Protein AF-A0A0S8JPY3-F1 (afdb_monomer)

Mean predicted aligned error: 6.44 Å

Structure (mmCIF, N/CA/C/O backbone):
data_AF-A0A0S8JPY3-F1
#
_entry.id   AF-A0A0S8JPY3-F1
#
loop_
_atom_site.group_PDB
_atom_site.id
_atom_site.type_symbol
_atom_site.label_atom_id
_atom_site.label_alt_id
_atom_site.label_comp_id
_atom_site.label_asym_id
_atom_site.label_entity_id
_atom_site.label_seq_id
_atom_site.pdbx_PDB_ins_code
_atom_site.Cartn_x
_atom_site.Cartn_y
_atom_site.Cartn_z
_atom_site.occupancy
_atom_site.B_iso_or_equiv
_atom_site.auth_seq_id
_atom_site.auth_comp_id
_atom_site.auth_asym_id
_atom_site.auth_atom_id
_atom_site.pdbx_PDB_model_num
ATOM 1 N N . MET A 1 1 ? 1.974 -5.629 -35.126 1.00 44.19 1 MET A N 1
ATOM 2 C CA . MET A 1 1 ? 1.677 -6.921 -34.466 1.00 44.19 1 MET A CA 1
ATOM 3 C C . MET A 1 1 ? 1.720 -6.855 -32.928 1.00 44.19 1 MET A C 1
ATOM 5 O O . MET A 1 1 ? 1.162 -7.737 -32.303 1.00 44.19 1 MET A O 1
ATOM 9 N N . PHE A 1 2 ? 2.270 -5.795 -32.309 1.00 49.44 2 PHE A N 1
ATOM 10 C CA . PHE A 1 2 ? 2.408 -5.645 -30.844 1.00 49.44 2 PHE A CA 1
ATOM 11 C C . PHE A 1 2 ? 1.096 -5.336 -30.079 1.00 49.44 2 PHE A C 1
ATOM 13 O O . PHE A 1 2 ? 0.920 -5.753 -28.942 1.00 49.44 2 PHE A O 1
ATOM 20 N N . PHE A 1 3 ? 0.126 -4.658 -30.711 1.00 43.66 3 PHE A N 1
ATOM 21 C CA . PHE A 1 3 ? -1.158 -4.304 -30.074 1.00 43.66 3 PHE A CA 1
ATOM 22 C C . PHE A 1 3 ? -2.083 -5.503 -29.785 1.00 43.66 3 PHE A C 1
ATOM 24 O O . PHE A 1 3 ? -2.992 -5.384 -28.968 1.00 43.66 3 PHE A O 1
ATOM 31 N N . MET A 1 4 ? -1.867 -6.658 -30.428 1.00 45.19 4 MET A N 1
ATOM 32 C CA . MET A 1 4 ? -2.721 -7.844 -30.258 1.00 45.19 4 MET A CA 1
ATOM 33 C C . MET A 1 4 ? -2.394 -8.676 -29.005 1.00 45.19 4 MET A C 1
ATOM 35 O O . MET A 1 4 ? -3.168 -9.569 -28.673 1.00 45.19 4 MET A O 1
ATOM 39 N N . ASP A 1 5 ? -1.301 -8.381 -28.291 1.00 56.06 5 ASP A N 1
ATOM 40 C CA . ASP A 1 5 ? -0.962 -9.044 -27.020 1.00 56.06 5 ASP A CA 1
ATOM 41 C C . ASP A 1 5 ? -1.535 -8.326 -25.786 1.00 56.06 5 ASP A C 1
ATOM 43 O O . ASP A 1 5 ? -1.650 -8.941 -24.730 1.00 56.06 5 ASP A O 1
ATOM 47 N N . LEU A 1 6 ? -1.971 -7.064 -25.909 1.00 52.41 6 LEU A N 1
ATOM 48 C CA . LEU A 1 6 ? -2.534 -6.294 -24.786 1.00 52.41 6 LEU A CA 1
ATOM 49 C C . LEU A 1 6 ? -3.854 -6.891 -24.260 1.00 52.41 6 LEU A C 1
ATOM 51 O O . LEU A 1 6 ? -4.194 -6.728 -23.095 1.00 52.41 6 LEU A O 1
ATOM 55 N N . PHE A 1 7 ? -4.588 -7.599 -25.124 1.00 63.22 7 PHE A N 1
ATOM 56 C CA . PHE A 1 7 ? -5.858 -8.257 -24.798 1.00 63.22 7 PHE A CA 1
ATOM 57 C C . PHE A 1 7 ? -5.708 -9.754 -24.488 1.00 63.22 7 PHE A C 1
ATOM 59 O O . PHE A 1 7 ? -6.714 -10.447 -24.349 1.00 63.22 7 PHE A O 1
ATOM 66 N N . LYS A 1 8 ? -4.476 -10.274 -24.382 1.00 72.12 8 LYS A N 1
ATOM 67 C CA . LYS A 1 8 ? -4.228 -11.673 -23.993 1.00 72.12 8 LYS A CA 1
ATOM 68 C C . LYS A 1 8 ? -4.134 -11.882 -22.483 1.00 72.12 8 LYS A C 1
ATOM 70 O O . LYS A 1 8 ? -3.935 -13.016 -22.053 1.00 72.12 8 LYS A O 1
ATOM 75 N N . THR A 1 9 ? -4.274 -10.823 -21.686 1.00 75.88 9 THR A N 1
ATOM 76 C CA . THR A 1 9 ? -4.268 -10.922 -20.226 1.00 75.88 9 THR A CA 1
ATOM 77 C C . THR A 1 9 ? -5.331 -11.926 -19.763 1.00 75.88 9 THR A C 1
ATOM 79 O O . THR A 1 9 ? -6.499 -11.789 -20.146 1.00 75.88 9 THR A O 1
ATOM 82 N N . PRO A 1 10 ? -4.967 -12.933 -18.948 1.00 84.88 10 PRO A N 1
ATOM 83 C CA . PRO A 1 10 ? -5.919 -13.904 -18.430 1.00 84.88 10 PRO A CA 1
ATOM 84 C C . PRO A 1 10 ? -7.084 -13.213 -17.716 1.00 84.88 10 PRO A C 1
ATOM 86 O O . PRO A 1 10 ? -6.880 -12.306 -16.909 1.00 84.88 10 PRO A O 1
ATOM 89 N N . VAL A 1 11 ? -8.315 -13.682 -17.951 1.00 84.94 11 VAL A N 1
ATOM 90 C CA . VAL A 1 11 ? -9.528 -13.139 -17.297 1.00 84.94 11 VAL A CA 1
ATOM 91 C C . VAL A 1 11 ? -9.377 -13.117 -15.773 1.00 84.94 11 VAL A C 1
ATOM 93 O O . VAL A 1 11 ? -9.831 -12.187 -15.112 1.00 84.94 11 VAL A O 1
ATOM 96 N N . GLN A 1 12 ? -8.686 -14.115 -15.222 1.00 82.44 12 GLN A N 1
ATOM 97 C CA . GLN A 1 12 ? -8.379 -14.212 -13.801 1.00 82.44 12 GLN A CA 1
ATOM 98 C C . GLN A 1 12 ? -7.624 -12.987 -13.267 1.00 82.44 12 GLN A C 1
ATOM 100 O O . GLN A 1 12 ? -7.977 -12.471 -12.212 1.00 82.44 12 GLN A O 1
ATOM 105 N N . GLU A 1 13 ? -6.624 -12.491 -13.996 1.00 84.12 13 GLU A N 1
ATOM 106 C CA . GLU A 1 13 ? -5.847 -11.322 -13.578 1.00 84.12 13 GLU A CA 1
ATOM 107 C C . GLU A 1 13 ? -6.696 -10.056 -13.611 1.00 84.12 13 GLU A C 1
ATOM 109 O O . GLU A 1 13 ? -6.665 -9.273 -12.665 1.00 84.12 13 GLU A O 1
ATOM 114 N N . ILE A 1 14 ? -7.517 -9.889 -14.653 1.00 86.69 14 ILE A N 1
ATOM 115 C CA . ILE A 1 14 ? -8.445 -8.756 -14.770 1.00 86.69 14 ILE A CA 1
ATOM 116 C C . ILE A 1 14 ? -9.389 -8.726 -13.562 1.00 86.69 14 ILE A C 1
ATOM 118 O O . ILE A 1 14 ? -9.582 -7.676 -12.945 1.00 86.69 14 ILE A O 1
ATOM 122 N N . VAL A 1 15 ? -9.942 -9.884 -13.193 1.00 87.69 15 VAL A N 1
ATOM 123 C CA . VAL A 1 15 ? -10.806 -10.021 -12.016 1.00 87.69 15 VAL A CA 1
ATOM 124 C C . VAL A 1 15 ? -10.033 -9.709 -10.73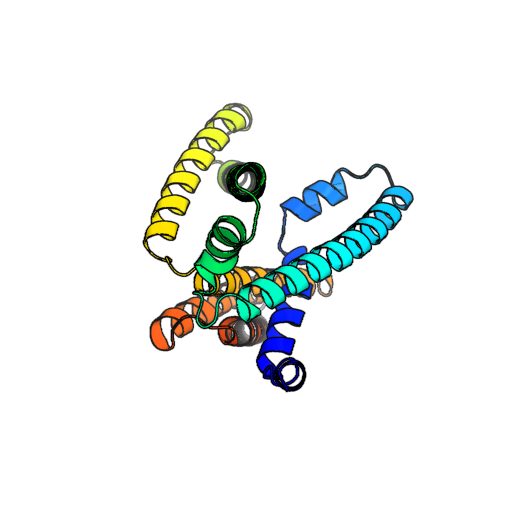3 1.00 87.69 15 VAL A C 1
ATOM 126 O O . VAL A 1 15 ? -10.522 -8.917 -9.929 1.00 87.69 15 VAL A O 1
ATOM 129 N N . SER A 1 16 ? -8.825 -10.251 -10.546 1.00 87.12 16 SER A N 1
ATOM 130 C CA . SER A 1 16 ? -7.982 -9.955 -9.379 1.00 87.12 16 SER A CA 1
ATOM 131 C C . SER A 1 16 ? -7.692 -8.458 -9.237 1.00 87.12 16 SER A C 1
ATOM 133 O O . SER A 1 16 ? -7.861 -7.906 -8.151 1.00 87.12 16 SER A O 1
ATOM 135 N N . PHE A 1 17 ? -7.312 -7.773 -10.318 1.00 87.06 17 PHE A N 1
ATOM 136 C CA . PHE A 1 17 ? -7.046 -6.332 -10.297 1.00 87.06 17 PHE A CA 1
ATOM 137 C C . PHE A 1 17 ? -8.301 -5.508 -10.006 1.00 87.06 17 PHE A C 1
ATOM 139 O O . PHE A 1 17 ? -8.238 -4.556 -9.227 1.00 87.06 17 PHE A O 1
ATOM 146 N N . PHE A 1 18 ? -9.445 -5.878 -10.586 1.00 89.25 18 PHE A N 1
ATOM 147 C CA . PHE A 1 18 ? -10.714 -5.208 -10.308 1.00 89.25 18 PHE A CA 1
ATOM 148 C C . PHE A 1 18 ? -11.109 -5.347 -8.834 1.00 89.25 18 PHE A C 1
ATOM 150 O O . PHE A 1 18 ? -11.433 -4.356 -8.180 1.00 89.25 18 PHE A O 1
ATOM 157 N N . LEU A 1 19 ? -11.037 -6.568 -8.296 1.00 89.69 19 LEU A N 1
ATOM 158 C CA . LEU A 1 19 ? -11.329 -6.855 -6.895 1.00 89.69 19 LEU A CA 1
ATOM 159 C C . LEU A 1 19 ? -10.382 -6.089 -5.963 1.00 89.69 19 LEU A C 1
ATOM 161 O O . LEU A 1 19 ? -10.841 -5.424 -5.035 1.00 89.69 19 LEU A O 1
ATOM 165 N N . ALA A 1 20 ? -9.078 -6.117 -6.237 1.00 87.81 20 ALA A N 1
ATOM 166 C CA . ALA A 1 20 ? -8.090 -5.338 -5.502 1.00 87.81 20 ALA A CA 1
ATOM 167 C C . ALA A 1 20 ? -8.446 -3.844 -5.488 1.00 87.81 20 ALA A C 1
ATOM 169 O O . ALA A 1 20 ? -8.627 -3.261 -4.419 1.00 87.81 20 ALA A O 1
ATOM 170 N N . GLY A 1 21 ? -8.624 -3.234 -6.662 1.00 88.62 21 GLY A N 1
ATOM 171 C CA . GLY A 1 21 ? -8.925 -1.807 -6.781 1.00 88.62 21 GLY A CA 1
ATOM 172 C C . GLY A 1 21 ? -10.240 -1.398 -6.112 1.00 88.62 21 GLY A C 1
ATOM 173 O O . GLY A 1 21 ? -10.316 -0.322 -5.523 1.00 88.62 21 GLY A O 1
ATOM 174 N N . PHE A 1 22 ? -11.264 -2.253 -6.159 1.00 90.81 22 PHE A N 1
ATOM 175 C CA . PHE A 1 22 ? -12.564 -1.966 -5.555 1.00 90.81 22 PHE A CA 1
ATOM 176 C C . PHE A 1 22 ? -12.531 -2.016 -4.021 1.00 90.81 22 PHE A C 1
ATOM 178 O O . PHE A 1 22 ? -13.128 -1.162 -3.364 1.00 90.81 22 PHE A O 1
ATOM 185 N N . PHE A 1 23 ? -11.841 -3.001 -3.438 1.00 92.44 23 PHE A N 1
ATOM 186 C CA . PHE A 1 23 ? -11.889 -3.241 -1.993 1.00 92.44 23 PHE A CA 1
ATOM 187 C C . PHE A 1 23 ? -10.784 -2.554 -1.195 1.00 92.44 23 PHE A C 1
ATOM 189 O O . PHE A 1 23 ? -11.037 -2.211 -0.041 1.00 92.44 23 PHE A O 1
ATOM 196 N N . ILE A 1 24 ? -9.601 -2.304 -1.770 1.00 90.38 24 ILE A N 1
ATOM 197 C CA . ILE A 1 24 ? -8.502 -1.619 -1.063 1.00 90.38 24 ILE A CA 1
ATOM 198 C C . ILE A 1 24 ? -8.973 -0.322 -0.385 1.00 90.38 24 ILE A C 1
ATOM 200 O O . ILE A 1 24 ? -8.726 -0.179 0.813 1.00 90.38 24 ILE A O 1
ATOM 204 N N . PRO A 1 25 ? -9.728 0.580 -1.053 1.00 91.38 25 PRO A N 1
ATOM 205 C CA . PRO A 1 25 ? -10.139 1.832 -0.426 1.00 91.38 25 PRO A CA 1
ATOM 206 C C . PRO A 1 25 ? -10.973 1.659 0.849 1.00 91.38 25 PRO A C 1
ATOM 208 O O . PRO A 1 25 ? -10.961 2.527 1.720 1.00 91.38 25 PRO A O 1
ATOM 211 N N . MET A 1 26 ? -11.683 0.535 0.984 1.00 91.50 26 MET A N 1
ATOM 212 C CA . MET A 1 26 ? -12.497 0.238 2.165 1.00 91.50 26 MET A CA 1
ATOM 213 C C . MET A 1 26 ? -11.631 -0.070 3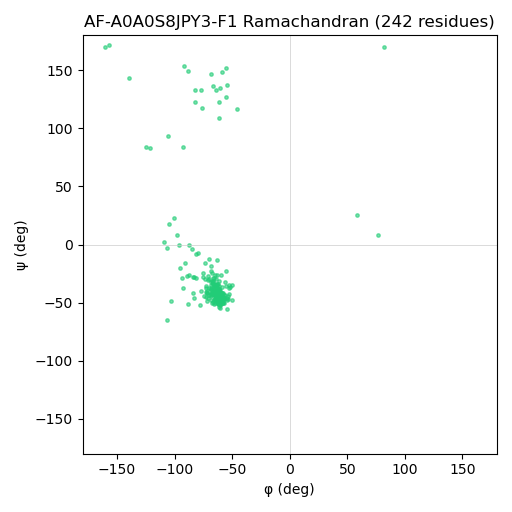.392 1.00 91.50 26 MET A C 1
ATOM 215 O O . MET A 1 26 ? -12.036 0.251 4.506 1.00 91.50 26 MET A O 1
ATOM 219 N N . ALA A 1 27 ? -10.436 -0.632 3.194 1.00 90.75 27 ALA A N 1
ATOM 220 C CA . ALA A 1 27 ? -9.482 -0.982 4.249 1.00 90.75 27 ALA A CA 1
ATOM 221 C C . ALA A 1 27 ? -8.286 -0.021 4.350 1.00 90.75 27 ALA A C 1
ATOM 223 O O . ALA A 1 27 ? -7.293 -0.367 4.982 1.00 90.75 27 ALA A O 1
ATOM 224 N N . SER A 1 28 ? -8.390 1.176 3.765 1.00 91.88 28 SER A N 1
ATOM 225 C CA . SER A 1 28 ? -7.333 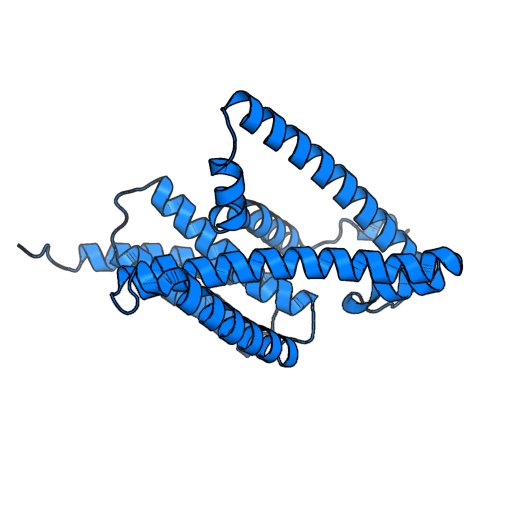2.196 3.707 1.00 91.88 28 SER A CA 1
ATOM 226 C C . SER A 1 28 ? -7.617 3.366 4.664 1.00 91.88 28 SER A C 1
ATOM 228 O O . SER A 1 28 ? -8.323 4.312 4.283 1.00 91.88 28 SER A O 1
ATOM 230 N N . PRO A 1 29 ? -7.111 3.360 5.916 1.00 90.94 29 PRO A N 1
ATOM 231 C CA . PRO A 1 29 ? -7.416 4.408 6.889 1.00 90.94 29 PRO A CA 1
ATOM 232 C C . PRO A 1 29 ? -6.945 5.798 6.440 1.00 90.94 29 PRO A C 1
ATOM 234 O O . PRO A 1 29 ? -7.597 6.795 6.740 1.00 90.94 29 PRO A O 1
ATOM 237 N N . GLU A 1 30 ? -5.857 5.882 5.677 1.00 92.06 30 GLU A N 1
ATOM 238 C CA . GLU A 1 30 ? -5.311 7.115 5.107 1.00 92.06 30 GLU A CA 1
ATOM 239 C C . GLU A 1 30 ? -6.277 7.799 4.129 1.00 92.06 30 GLU A C 1
ATOM 241 O O . GLU A 1 30 ? -6.346 9.030 4.076 1.00 92.06 30 GLU A O 1
ATOM 246 N N . LEU A 1 31 ? -7.072 7.025 3.381 1.00 92.06 31 LEU A N 1
ATOM 247 C CA . LEU A 1 31 ? -8.109 7.577 2.510 1.00 92.06 31 LEU A CA 1
ATOM 248 C C . LEU A 1 31 ? -9.277 8.100 3.341 1.00 92.06 31 LEU A C 1
ATOM 250 O O . LEU A 1 31 ? -9.726 9.226 3.126 1.00 92.06 31 LEU A O 1
ATOM 254 N N . TRP A 1 32 ? -9.722 7.333 4.337 1.00 91.31 32 TRP A N 1
ATOM 255 C CA . TRP A 1 32 ? -10.799 7.751 5.233 1.00 91.31 32 TRP A CA 1
ATOM 256 C C . TRP A 1 32 ? -10.440 9.002 6.034 1.00 91.31 32 TRP A C 1
ATOM 258 O O . TRP A 1 32 ? -11.271 9.898 6.156 1.00 91.31 32 TRP A O 1
ATOM 268 N N . GLN A 1 33 ? -9.195 9.133 6.496 1.00 91.00 33 GLN A N 1
ATOM 269 C CA . GLN A 1 33 ? -8.697 10.353 7.137 1.00 91.00 33 GLN A CA 1
ATOM 270 C C . GLN A 1 33 ? -8.870 11.581 6.234 1.00 91.00 33 GLN A C 1
ATOM 272 O O . GLN A 1 33 ? -9.342 12.624 6.690 1.00 91.00 33 GLN A O 1
ATOM 277 N N . ARG A 1 34 ? -8.560 11.455 4.938 1.00 92.19 34 ARG A N 1
ATOM 278 C CA . ARG A 1 34 ? -8.771 12.533 3.960 1.00 92.19 34 ARG A CA 1
ATOM 279 C C . ARG A 1 34 ? -10.253 12.818 3.750 1.00 92.19 34 ARG A C 1
ATOM 281 O O . ARG A 1 34 ? -10.622 13.983 3.663 1.00 92.19 34 ARG A O 1
ATOM 288 N N . VAL A 1 35 ? -11.099 11.787 3.703 1.00 93.06 35 VAL A N 1
ATOM 289 C CA . VAL A 1 35 ? -12.556 11.950 3.574 1.00 93.06 35 VAL A CA 1
ATOM 290 C C . VAL A 1 35 ? -13.139 12.699 4.772 1.00 93.06 35 VAL A C 1
ATOM 292 O O . VAL A 1 35 ? -13.896 13.647 4.578 1.00 93.06 35 VAL A O 1
ATOM 295 N N . TYR A 1 36 ? -12.749 12.340 5.996 1.00 91.75 36 TYR A N 1
ATOM 296 C CA . TYR A 1 36 ? -13.221 12.997 7.219 1.00 91.75 36 TYR A CA 1
ATOM 297 C C . TYR A 1 36 ? -12.715 14.436 7.379 1.00 91.75 36 TYR A C 1
ATOM 299 O O . TYR A 1 36 ? -13.352 15.230 8.064 1.00 91.75 36 TYR A O 1
ATOM 307 N N . ALA A 1 37 ? -11.605 14.797 6.731 1.00 94.31 37 ALA A N 1
ATOM 308 C CA . ALA A 1 37 ? -11.083 16.163 6.726 1.00 94.31 37 ALA A CA 1
ATOM 309 C C . ALA A 1 37 ? -11.806 17.101 5.735 1.00 94.31 37 ALA A C 1
ATOM 311 O O . ALA A 1 37 ? -11.539 18.307 5.713 1.00 94.31 37 ALA A O 1
ATOM 312 N N . ILE A 1 38 ? -12.701 16.582 4.888 1.00 95.50 38 ILE A N 1
ATOM 313 C CA . ILE A 1 38 ? -13.419 17.389 3.899 1.00 95.50 38 ILE A CA 1
ATOM 314 C C . ILE A 1 38 ? -14.546 18.176 4.569 1.00 95.50 38 ILE A C 1
ATOM 316 O O . ILE A 1 38 ? -15.357 17.635 5.313 1.00 95.50 38 ILE A O 1
ATOM 320 N N . LYS A 1 39 ? -14.618 19.468 4.237 1.00 93.75 39 LYS A N 1
ATOM 321 C CA . LYS A 1 39 ? -15.546 20.433 4.846 1.00 93.75 39 LYS A CA 1
ATOM 322 C C . LYS A 1 39 ? -17.023 20.076 4.667 1.00 93.75 39 LYS A C 1
ATOM 324 O O . LYS A 1 39 ? -17.801 20.228 5.600 1.00 93.75 39 LYS A O 1
ATOM 329 N N . ASP A 1 40 ? -17.412 19.642 3.468 1.00 96.00 40 ASP A N 1
ATOM 330 C CA . ASP A 1 40 ? -18.806 19.346 3.140 1.00 96.00 40 ASP A CA 1
ATOM 331 C C . ASP A 1 40 ? -18.957 18.360 1.970 1.00 96.00 40 ASP A C 1
ATOM 333 O O . ASP A 1 40 ? -18.012 18.000 1.258 1.00 96.00 40 ASP A O 1
ATOM 337 N N . LYS A 1 41 ? -20.203 17.929 1.749 1.00 94.88 41 LYS A N 1
ATOM 338 C CA . LYS A 1 41 ? -20.572 16.946 0.725 1.00 94.88 41 LYS A CA 1
ATOM 339 C C . LYS A 1 41 ? -20.315 17.430 -0.708 1.00 94.88 41 LYS A C 1
ATOM 341 O O . LYS A 1 41 ? -20.072 16.598 -1.584 1.00 94.88 41 LYS A O 1
ATOM 346 N N . GLN A 1 42 ? -20.384 18.735 -0.976 1.00 96.38 42 GLN A N 1
ATOM 347 C CA . GLN A 1 42 ? -20.120 19.286 -2.306 1.00 96.38 42 GLN A CA 1
ATOM 348 C C . GLN A 1 42 ? -18.626 19.191 -2.627 1.00 96.38 42 GLN A C 1
ATOM 350 O O . GLN A 1 42 ? -18.260 18.698 -3.699 1.00 96.38 42 GLN A O 1
ATOM 355 N N . HIS A 1 43 ? -17.766 19.572 -1.681 1.00 96.12 43 HIS A N 1
ATOM 356 C CA . HIS A 1 43 ? -16.323 19.391 -1.801 1.00 96.12 43 HIS A CA 1
ATOM 357 C C . HIS A 1 43 ? -15.935 17.914 -1.904 1.00 96.12 43 HIS A C 1
ATOM 359 O O . HIS A 1 43 ? -15.072 17.583 -2.714 1.00 96.12 43 HIS A O 1
ATOM 365 N N . PHE A 1 44 ? -16.617 17.020 -1.183 1.00 95.00 44 PHE A N 1
ATOM 366 C CA . PHE A 1 44 ? -16.383 15.578 -1.286 1.00 95.00 44 PHE A CA 1
ATOM 367 C C . PHE A 1 44 ? -16.662 15.042 -2.693 1.00 95.00 44 PHE A C 1
ATOM 369 O O . PHE A 1 44 ? -15.789 14.425 -3.299 1.00 95.00 44 PHE A O 1
ATOM 376 N N . LYS A 1 45 ? -17.840 15.337 -3.259 1.00 95.31 45 LYS A N 1
ATOM 377 C CA . LYS A 1 45 ? -18.193 14.905 -4.622 1.00 95.31 45 LYS A CA 1
ATOM 378 C C . LYS A 1 45 ? -17.230 15.459 -5.671 1.00 95.31 45 LYS A C 1
ATOM 380 O O . LYS A 1 45 ? -16.817 14.729 -6.568 1.00 95.31 45 LYS A O 1
ATOM 385 N N . ARG A 1 46 ? -16.861 16.740 -5.552 1.00 95.94 46 ARG A N 1
ATOM 386 C CA . ARG A 1 46 ? -15.905 17.378 -6.465 1.00 95.94 46 ARG A CA 1
ATOM 387 C C . ARG A 1 46 ? -14.519 16.746 -6.356 1.00 95.94 46 ARG A C 1
ATOM 389 O O . ARG A 1 46 ? -13.899 16.510 -7.386 1.00 95.94 46 ARG A O 1
ATOM 396 N N . SER A 1 47 ? -14.065 16.465 -5.135 1.00 94.94 47 SER A N 1
ATOM 397 C CA . SER A 1 47 ? -12.795 15.785 -4.870 1.00 94.94 47 SER A CA 1
ATOM 398 C C . SER A 1 47 ? -12.778 14.398 -5.508 1.00 94.94 47 SER A C 1
ATOM 400 O O . SER A 1 47 ? -11.901 14.122 -6.315 1.00 94.94 47 SER A O 1
ATOM 402 N N . LEU A 1 48 ? -13.806 13.575 -5.265 1.00 93.25 48 LEU A N 1
ATOM 403 C CA . LEU A 1 48 ? -13.907 12.241 -5.864 1.00 93.25 48 LEU A CA 1
ATOM 404 C C . LEU A 1 48 ? -13.864 12.272 -7.393 1.00 93.25 48 LEU A C 1
ATOM 406 O O . LEU A 1 48 ? -13.128 11.493 -7.999 1.00 93.25 48 LEU A O 1
ATOM 410 N N . PHE A 1 49 ? -14.626 13.172 -8.021 1.00 95.62 49 PHE A N 1
ATOM 411 C CA . PHE A 1 49 ? -14.630 13.301 -9.477 1.00 95.62 49 PHE A CA 1
ATOM 412 C C . PHE A 1 49 ? -13.249 13.705 -10.002 1.00 95.62 49 PHE A C 1
ATOM 414 O O . PHE A 1 49 ? -12.707 13.047 -10.888 1.00 95.62 49 PHE A O 1
ATOM 421 N N . LEU A 1 50 ? -12.655 14.750 -9.420 1.00 95.94 50 LEU A N 1
ATOM 422 C CA . LEU A 1 50 ? -11.362 15.267 -9.852 1.00 95.94 50 LEU A CA 1
ATOM 423 C C . LEU A 1 50 ? -10.255 14.223 -9.657 1.00 95.94 50 LEU A C 1
ATOM 425 O O . LEU A 1 50 ? -9.510 13.950 -10.592 1.00 95.94 50 LEU A O 1
ATOM 429 N N . SER A 1 51 ? -10.192 13.584 -8.487 1.00 92.81 51 SER A N 1
ATOM 430 C CA . SER A 1 51 ? -9.235 12.514 -8.197 1.00 92.81 51 SER A CA 1
ATOM 431 C C . SER A 1 51 ? -9.369 11.343 -9.165 1.00 92.81 51 SER A C 1
ATOM 433 O O . SER A 1 51 ? -8.353 10.859 -9.647 1.00 92.81 51 SER A O 1
ATOM 435 N N . SER A 1 52 ? -10.592 10.926 -9.506 1.00 92.81 52 SER A N 1
ATOM 436 C CA . SER A 1 52 ? -10.814 9.827 -10.458 1.00 92.81 52 SER A CA 1
ATOM 437 C C . SER A 1 52 ? -10.319 10.181 -11.863 1.00 92.81 52 SER A C 1
ATOM 439 O O . SER A 1 52 ? -9.646 9.375 -12.502 1.00 92.81 52 SER A O 1
ATOM 441 N N . VAL A 1 53 ? -10.592 11.404 -12.333 1.00 96.56 53 VAL A N 1
ATOM 442 C CA . VAL A 1 53 ? -10.113 11.890 -13.638 1.00 96.56 53 VAL A CA 1
ATOM 443 C C . VAL A 1 53 ? -8.585 11.965 -13.667 1.00 96.56 53 VAL A C 1
ATOM 445 O O . VAL A 1 53 ? -7.968 11.447 -14.595 1.00 96.56 53 VAL A O 1
ATOM 448 N N . PHE A 1 54 ? -7.959 12.551 -12.643 1.00 95.50 54 PHE A N 1
ATOM 449 C CA . PHE A 1 54 ? -6.498 12.607 -12.552 1.00 95.50 54 PHE A CA 1
ATOM 450 C C . PHE A 1 54 ? -5.869 11.216 -12.472 1.00 95.50 54 PHE A C 1
ATOM 452 O O . PHE A 1 54 ? -4.850 10.983 -13.115 1.00 95.50 54 PHE A O 1
ATOM 459 N N . TYR A 1 55 ? -6.480 10.285 -11.736 1.00 91.88 55 TYR A N 1
ATOM 460 C CA . TYR A 1 55 ? -5.994 8.912 -11.633 1.00 91.88 55 TYR A CA 1
ATOM 461 C C . TYR A 1 55 ? -5.995 8.209 -12.994 1.00 91.88 55 TYR A C 1
ATOM 463 O O . TYR A 1 55 ? -4.998 7.594 -13.363 1.00 91.88 55 TYR A O 1
ATOM 471 N N . LEU A 1 56 ? -7.067 8.361 -13.780 1.00 93.44 56 LEU A N 1
ATOM 472 C CA . LEU A 1 56 ? -7.141 7.813 -15.137 1.00 93.44 56 LEU A CA 1
ATOM 473 C C . LEU A 1 56 ? -6.098 8.435 -16.071 1.00 93.44 56 LEU A C 1
ATOM 475 O O . LEU A 1 56 ? -5.425 7.709 -16.798 1.00 93.44 56 LEU A O 1
ATOM 479 N N . ILE A 1 57 ? -5.936 9.762 -16.039 1.00 96.62 57 ILE A N 1
ATOM 480 C CA . ILE A 1 57 ? -4.956 10.464 -16.881 1.00 96.62 57 ILE A CA 1
ATOM 481 C C . ILE A 1 57 ? -3.534 10.016 -16.536 1.00 96.62 57 ILE A C 1
ATOM 483 O O . ILE A 1 57 ? -2.775 9.644 -17.428 1.00 96.62 57 ILE A O 1
ATOM 487 N N . ILE A 1 58 ? -3.172 10.016 -15.250 1.00 94.06 58 ILE A N 1
ATOM 488 C CA . ILE A 1 58 ? -1.835 9.610 -14.803 1.00 94.06 58 ILE A CA 1
ATOM 489 C C . ILE A 1 58 ? -1.599 8.128 -15.099 1.00 94.06 58 ILE A C 1
ATOM 491 O O . ILE A 1 58 ? -0.545 7.783 -15.625 1.00 94.06 58 ILE A O 1
ATOM 495 N N . GLY A 1 59 ? -2.579 7.261 -14.832 1.00 92.06 59 GLY A N 1
ATOM 496 C CA . GLY A 1 59 ? -2.490 5.835 -15.147 1.00 92.06 59 GLY A CA 1
ATOM 497 C C . GLY A 1 59 ? -2.267 5.583 -16.638 1.00 92.06 59 GLY A C 1
ATOM 498 O O . GLY A 1 59 ? -1.412 4.781 -17.006 1.00 92.06 59 GLY A O 1
ATOM 499 N N . PHE A 1 60 ? -2.963 6.321 -17.506 1.00 93.88 60 PHE A N 1
ATOM 500 C CA . PHE A 1 60 ? -2.767 6.237 -18.951 1.00 93.88 60 PHE A CA 1
ATOM 501 C C . PHE A 1 60 ? -1.379 6.730 -19.387 1.00 93.88 60 PHE A C 1
ATOM 503 O O . PHE A 1 60 ? -0.732 6.087 -20.209 1.00 93.88 60 PHE A O 1
ATOM 510 N N . ILE A 1 61 ? -0.880 7.827 -18.807 1.00 94.19 61 ILE A N 1
ATOM 511 C CA . ILE A 1 61 ? 0.481 8.320 -19.073 1.00 94.19 61 ILE A CA 1
ATOM 512 C C . ILE A 1 61 ? 1.525 7.277 -18.651 1.00 94.19 61 ILE A C 1
ATOM 514 O O . ILE A 1 61 ? 2.435 6.981 -19.423 1.00 94.19 61 ILE A O 1
ATOM 518 N N . LEU A 1 62 ? 1.387 6.685 -17.462 1.00 91.00 62 LEU A N 1
ATOM 519 C CA . LEU A 1 62 ? 2.303 5.654 -16.967 1.00 91.00 62 LEU A CA 1
ATOM 520 C C . LEU A 1 62 ? 2.269 4.387 -17.830 1.00 91.00 62 LEU A C 1
ATOM 522 O O . LEU A 1 62 ? 3.325 3.829 -18.123 1.00 91.00 62 LEU A O 1
ATOM 526 N N . LEU A 1 63 ? 1.084 3.972 -18.290 1.00 91.00 63 LEU A N 1
ATOM 527 C CA . LEU A 1 63 ? 0.931 2.875 -19.247 1.00 91.00 63 LEU A CA 1
ATOM 528 C C . LEU A 1 63 ? 1.722 3.157 -20.532 1.00 91.00 63 LEU A C 1
ATOM 530 O O . LEU A 1 63 ? 2.499 2.311 -20.970 1.00 91.00 63 LEU A O 1
ATOM 534 N N . LEU A 1 64 ? 1.554 4.344 -21.125 1.00 92.31 64 LEU A N 1
ATOM 535 C CA . LEU A 1 64 ? 2.279 4.729 -22.337 1.00 92.31 64 LEU A CA 1
ATOM 536 C C . LEU A 1 64 ? 3.794 4.745 -22.115 1.00 92.31 64 LEU A C 1
ATOM 538 O O . LEU A 1 64 ? 4.529 4.231 -22.953 1.00 92.31 64 LEU A O 1
ATOM 542 N N . ILE A 1 65 ? 4.257 5.280 -20.982 1.00 91.44 65 ILE A N 1
ATOM 543 C CA . ILE A 1 65 ? 5.679 5.272 -20.614 1.00 91.44 65 ILE A CA 1
ATOM 544 C C . ILE A 1 65 ? 6.209 3.835 -20.552 1.00 91.44 65 ILE A C 1
ATOM 546 O O . ILE A 1 65 ? 7.229 3.538 -21.170 1.00 91.44 65 ILE A O 1
ATOM 550 N N . GLY A 1 66 ? 5.508 2.930 -19.862 1.00 90.25 66 GLY A N 1
ATOM 551 C CA . GLY A 1 66 ? 5.905 1.524 -19.771 1.00 90.25 66 GLY A CA 1
ATOM 552 C C . GLY A 1 66 ? 5.946 0.828 -21.134 1.00 90.25 66 GLY A C 1
ATOM 553 O O . GLY A 1 66 ? 6.875 0.070 -21.413 1.00 90.25 66 GLY A O 1
ATOM 554 N N . LEU A 1 67 ? 4.985 1.125 -22.016 1.00 90.25 67 LEU A N 1
ATOM 555 C CA . LEU A 1 67 ? 4.956 0.594 -23.381 1.00 90.25 67 LEU A CA 1
ATOM 556 C C . LEU A 1 67 ? 6.134 1.093 -24.227 1.00 90.25 67 LEU A C 1
ATOM 558 O O . LEU A 1 67 ? 6.736 0.290 -24.936 1.00 90.25 67 LEU A O 1
ATOM 562 N N . VAL A 1 68 ? 6.479 2.381 -24.139 1.00 92.50 68 VAL A N 1
ATOM 563 C CA . VAL A 1 68 ? 7.638 2.956 -24.842 1.00 92.50 68 VAL A CA 1
ATOM 564 C C . VAL A 1 68 ? 8.936 2.326 -24.341 1.00 92.50 68 VAL A C 1
ATOM 566 O O . VAL A 1 68 ? 9.729 1.850 -25.147 1.00 92.50 68 VAL A O 1
ATOM 569 N N . ILE A 1 69 ? 9.122 2.235 -23.019 1.00 92.69 69 ILE A N 1
ATOM 570 C CA . ILE A 1 69 ? 10.315 1.616 -22.422 1.00 92.69 69 ILE A CA 1
ATOM 571 C C . ILE A 1 69 ? 10.474 0.171 -22.898 1.00 92.69 69 ILE A C 1
ATOM 573 O O . ILE A 1 69 ? 11.566 -0.220 -23.298 1.00 92.69 69 ILE A O 1
ATOM 577 N N . ARG A 1 70 ? 9.393 -0.616 -22.895 1.00 88.69 70 ARG A N 1
ATOM 578 C CA . ARG A 1 70 ? 9.420 -2.013 -23.348 1.00 88.69 70 ARG A CA 1
ATOM 579 C C . ARG A 1 70 ? 9.700 -2.150 -24.848 1.00 88.69 70 ARG A C 1
ATOM 581 O O . ARG A 1 70 ? 10.283 -3.148 -25.258 1.00 88.69 70 ARG A O 1
ATOM 588 N N . ALA A 1 71 ? 9.251 -1.195 -25.661 1.00 91.25 71 ALA A N 1
ATOM 589 C CA . ALA A 1 71 ? 9.497 -1.200 -27.101 1.00 91.25 71 ALA A CA 1
ATOM 590 C C . ALA A 1 71 ? 10.964 -0.878 -27.435 1.00 91.25 71 ALA A C 1
ATOM 592 O O . ALA A 1 71 ? 11.544 -1.542 -28.293 1.00 91.25 71 ALA A O 1
ATOM 593 N N . ASP A 1 72 ? 11.562 0.091 -26.737 1.00 93.19 72 ASP A N 1
ATOM 594 C CA . ASP A 1 72 ? 12.945 0.529 -26.974 1.00 93.19 72 ASP A CA 1
ATOM 595 C C . ASP A 1 72 ? 13.987 -0.338 -26.253 1.00 93.19 72 ASP A C 1
ATOM 597 O O . ASP A 1 72 ? 15.127 -0.456 -26.705 1.00 93.19 72 ASP A O 1
ATOM 601 N N . ILE A 1 73 ? 13.614 -0.954 -25.127 1.00 92.31 73 ILE A N 1
ATOM 602 C CA . ILE A 1 73 ? 14.475 -1.827 -24.323 1.00 92.31 73 ILE A CA 1
ATOM 603 C C . ILE A 1 73 ? 13.770 -3.183 -24.148 1.00 92.31 73 ILE A C 1
ATOM 605 O O . ILE A 1 73 ? 13.106 -3.413 -23.131 1.00 92.31 73 ILE A O 1
ATOM 609 N N . PRO A 1 74 ? 13.901 -4.091 -25.134 1.00 88.12 74 PRO A N 1
ATOM 610 C CA . PRO A 1 74 ? 13.381 -5.449 -25.023 1.00 88.12 74 PRO A CA 1
ATOM 611 C C . PRO A 1 74 ? 13.990 -6.183 -23.820 1.00 88.12 74 PRO A C 1
ATOM 613 O O . PRO A 1 74 ? 15.136 -5.928 -23.451 1.00 88.12 74 PRO A O 1
ATOM 616 N N . ASP A 1 75 ? 13.217 -7.090 -23.218 1.00 86.19 75 ASP A N 1
ATOM 617 C CA . ASP A 1 75 ? 13.624 -7.940 -22.083 1.00 86.19 75 ASP A CA 1
ATOM 618 C C . ASP A 1 75 ? 14.088 -7.184 -20.823 1.00 86.19 75 ASP A C 1
ATOM 620 O O . ASP A 1 75 ? 14.838 -7.709 -19.999 1.00 86.19 75 ASP A O 1
ATOM 624 N N . ILE A 1 76 ? 13.626 -5.942 -20.648 1.00 89.56 76 ILE A N 1
ATOM 625 C CA . ILE A 1 76 ? 13.854 -5.179 -19.422 1.00 89.56 76 ILE A CA 1
ATOM 626 C C . ILE A 1 76 ? 13.125 -5.812 -18.231 1.00 89.56 76 ILE A C 1
ATOM 628 O O . ILE A 1 76 ? 11.951 -6.175 -18.321 1.00 89.56 76 ILE A O 1
ATOM 632 N N . ASP A 1 77 ? 13.824 -5.893 -17.102 1.00 87.94 77 ASP A N 1
ATOM 633 C CA . ASP A 1 77 ? 13.249 -6.325 -15.832 1.00 87.94 77 ASP A CA 1
ATOM 634 C C . ASP A 1 77 ? 12.117 -5.358 -15.409 1.00 87.94 77 ASP A C 1
ATOM 636 O O . ASP A 1 77 ? 12.368 -4.147 -15.293 1.00 87.94 77 ASP A O 1
ATOM 640 N N . PRO A 1 78 ? 10.876 -5.844 -15.191 1.00 83.62 78 PRO A N 1
ATOM 641 C CA . PRO A 1 78 ? 9.751 -5.018 -14.763 1.00 83.62 78 PRO A CA 1
ATOM 642 C C . PRO A 1 78 ? 10.043 -4.179 -13.514 1.00 83.62 78 PRO A C 1
ATOM 644 O O . PRO A 1 78 ? 9.649 -3.007 -13.483 1.00 83.62 78 PRO A O 1
ATOM 647 N N . ASP A 1 79 ? 10.790 -4.722 -12.549 1.00 84.00 79 ASP A N 1
ATOM 648 C CA . ASP A 1 79 ? 11.056 -4.089 -11.251 1.00 84.00 79 ASP A CA 1
ATOM 649 C C . ASP A 1 79 ? 11.923 -2.835 -11.379 1.00 84.00 79 ASP A C 1
ATOM 651 O O . ASP A 1 79 ? 11.775 -1.868 -10.628 1.00 84.00 79 ASP A O 1
ATOM 655 N N . THR A 1 80 ? 12.814 -2.814 -12.370 1.00 86.81 80 THR A N 1
ATOM 656 C CA . THR A 1 80 ? 13.735 -1.691 -12.603 1.00 86.81 80 THR A CA 1
ATOM 657 C C . THR A 1 80 ? 13.390 -0.879 -13.849 1.00 86.81 80 THR A C 1
ATOM 659 O O . THR A 1 80 ? 14.067 0.109 -14.153 1.00 86.81 80 THR A O 1
ATOM 662 N N . SER A 1 81 ? 12.306 -1.244 -14.538 1.00 89.38 81 SER A N 1
ATOM 663 C CA . SER A 1 81 ? 11.934 -0.728 -15.855 1.00 89.38 81 SER A CA 1
ATOM 664 C C . SER A 1 81 ? 11.856 0.797 -15.923 1.00 89.38 81 SER A C 1
ATOM 666 O O . SER A 1 81 ? 12.447 1.399 -16.816 1.00 89.38 81 SER A O 1
ATOM 668 N N . LEU A 1 82 ? 11.199 1.447 -14.958 1.00 89.12 82 LEU A N 1
ATOM 669 C CA . LEU A 1 82 ? 11.080 2.909 -14.927 1.00 89.12 82 LEU A CA 1
ATOM 670 C C . LEU A 1 82 ? 12.424 3.602 -14.677 1.00 89.12 82 LEU A C 1
ATOM 672 O O . LEU A 1 82 ? 12.734 4.594 -15.333 1.00 89.12 82 LEU A O 1
ATOM 676 N N . ILE A 1 83 ? 13.238 3.079 -13.757 1.00 87.50 83 ILE A N 1
ATOM 677 C CA . ILE A 1 83 ? 14.535 3.675 -13.401 1.00 87.50 83 ILE A CA 1
ATOM 678 C C . ILE A 1 83 ? 15.501 3.557 -14.586 1.00 87.50 83 ILE A C 1
ATOM 680 O O . ILE A 1 83 ? 16.101 4.543 -15.026 1.00 87.50 83 ILE A O 1
ATOM 684 N N . VAL A 1 84 ? 15.626 2.353 -15.144 1.00 88.75 84 VAL A N 1
ATOM 685 C CA . VAL A 1 84 ? 16.506 2.081 -16.284 1.00 88.75 84 VAL A CA 1
ATOM 686 C C . VAL A 1 84 ? 15.987 2.778 -17.543 1.00 88.75 84 VAL A C 1
ATOM 688 O O . VAL A 1 84 ? 16.766 3.420 -18.244 1.00 88.75 84 VAL A O 1
ATOM 691 N N . GLY A 1 85 ? 14.679 2.740 -17.794 1.00 90.69 85 GLY A N 1
ATOM 692 C CA . GLY A 1 85 ? 14.047 3.420 -18.921 1.00 90.69 85 GLY A CA 1
ATOM 693 C C . GLY A 1 85 ? 14.297 4.925 -18.899 1.00 90.69 85 GLY A C 1
ATOM 694 O O . GLY A 1 85 ? 14.776 5.486 -19.881 1.00 90.69 85 GLY A O 1
ATOM 695 N N . PHE A 1 86 ? 14.079 5.587 -17.762 1.00 90.62 86 PHE A N 1
ATOM 696 C CA . PHE A 1 86 ? 14.347 7.019 -17.649 1.00 90.62 86 PHE A CA 1
ATOM 697 C C . PHE A 1 86 ? 15.830 7.367 -17.750 1.00 90.62 86 PHE A C 1
ATOM 699 O O . PHE A 1 86 ? 16.162 8.369 -18.375 1.00 90.62 86 PHE A O 1
ATOM 706 N N . SER A 1 87 ? 16.727 6.560 -17.180 1.00 86.94 87 SER A N 1
ATOM 707 C CA . SER A 1 8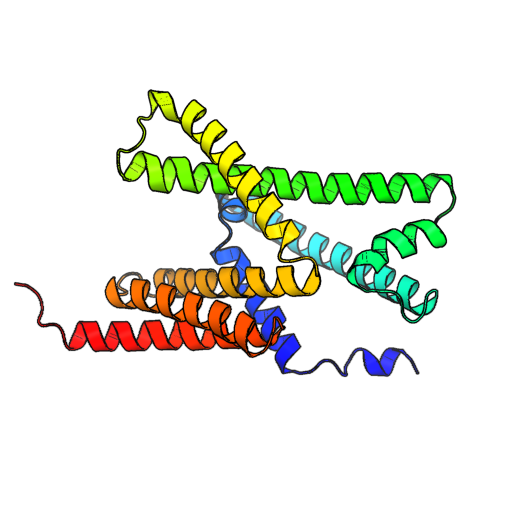7 ? 18.169 6.832 -17.277 1.00 86.94 87 SER A CA 1
ATOM 708 C C . SER A 1 87 ? 18.725 6.697 -18.699 1.00 86.94 87 SER A C 1
ATOM 710 O O . SER A 1 87 ? 19.687 7.385 -19.030 1.00 86.94 87 SER A O 1
ATOM 712 N N . ARG A 1 88 ? 18.126 5.844 -19.544 1.00 88.12 88 ARG A N 1
ATOM 713 C CA . ARG A 1 88 ? 18.570 5.626 -20.931 1.00 88.12 88 ARG A CA 1
ATOM 714 C C . ARG A 1 88 ? 17.867 6.510 -21.956 1.00 88.12 88 ARG A C 1
ATOM 716 O O . ARG A 1 88 ? 18.502 6.911 -22.924 1.00 88.12 88 ARG A O 1
ATOM 723 N N . LEU A 1 89 ? 16.574 6.773 -21.772 1.00 90.31 89 LEU A N 1
ATOM 724 C CA . LEU A 1 89 ? 15.743 7.442 -22.779 1.00 90.31 89 LEU A CA 1
ATOM 725 C C . LEU A 1 89 ? 15.626 8.956 -22.560 1.00 90.31 89 LEU A C 1
ATOM 727 O O . LEU A 1 89 ? 15.290 9.681 -23.496 1.00 90.31 89 LEU A O 1
ATOM 731 N N . LEU A 1 90 ? 15.890 9.462 -21.348 1.00 89.62 90 LEU A N 1
ATOM 732 C CA . LEU A 1 90 ? 15.841 10.900 -21.082 1.00 89.62 90 LEU A CA 1
ATOM 733 C C . LEU A 1 90 ? 17.186 11.589 -21.369 1.00 89.62 90 LEU A C 1
ATOM 735 O O . LEU A 1 90 ? 18.250 11.014 -21.141 1.00 89.62 90 LEU A O 1
ATOM 739 N N . PRO A 1 91 ? 17.162 12.872 -21.775 1.00 89.56 91 PRO A N 1
ATOM 740 C CA . PRO A 1 91 ? 18.351 13.716 -21.818 1.00 89.56 91 PRO A CA 1
ATOM 741 C C . PRO A 1 91 ? 19.066 13.776 -20.462 1.00 89.56 91 PRO A C 1
ATOM 743 O O . PRO A 1 91 ? 18.424 13.724 -19.412 1.00 89.56 91 PRO A O 1
ATOM 746 N N . ILE A 1 92 ? 20.384 13.999 -20.477 1.00 83.75 92 ILE A N 1
ATOM 747 C CA . ILE A 1 92 ? 21.261 13.902 -19.293 1.00 83.75 92 ILE A CA 1
ATOM 748 C C . ILE A 1 92 ? 20.770 14.713 -18.074 1.00 83.75 92 ILE A C 1
ATOM 750 O O . ILE A 1 92 ? 20.865 14.247 -16.943 1.00 83.75 92 ILE A O 1
ATOM 754 N N . GLY A 1 93 ? 20.184 15.899 -18.295 1.00 81.00 93 GLY A N 1
ATOM 755 C CA . GLY A 1 93 ? 19.640 16.740 -17.220 1.00 81.00 93 GLY A CA 1
ATOM 756 C C . GLY A 1 93 ? 18.309 16.242 -16.640 1.00 81.00 93 GLY A C 1
ATOM 757 O O . GLY A 1 93 ? 18.023 16.471 -15.468 1.00 81.00 93 GLY A O 1
ATOM 758 N N . LEU A 1 94 ? 17.503 15.534 -17.435 1.00 86.19 94 LEU A N 1
ATOM 759 C CA . LEU A 1 94 ? 16.206 14.987 -17.023 1.00 86.19 94 LEU A CA 1
ATOM 760 C C . LEU A 1 94 ? 16.329 13.578 -16.428 1.00 86.19 94 LEU A C 1
ATOM 762 O O . LEU A 1 94 ? 15.535 13.216 -15.563 1.00 86.19 94 LEU A O 1
ATOM 766 N N . ALA A 1 95 ? 17.346 12.810 -16.828 1.00 83.12 95 ALA A N 1
ATOM 767 C CA . ALA A 1 95 ? 17.644 11.497 -16.259 1.00 83.12 95 ALA A CA 1
ATOM 768 C C . ALA A 1 95 ? 17.973 11.571 -14.755 1.00 83.12 95 ALA A C 1
ATOM 770 O O . ALA A 1 95 ? 17.518 10.736 -13.981 1.00 83.12 95 ALA A O 1
ATOM 771 N N . GLY A 1 96 ? 18.708 12.596 -14.309 1.00 82.38 96 GLY A N 1
ATOM 772 C CA . GLY A 1 96 ? 18.936 12.824 -12.875 1.00 82.38 96 GLY A CA 1
ATOM 773 C C . GLY A 1 96 ? 17.664 13.251 -12.133 1.00 82.38 96 GLY A C 1
ATOM 774 O O . GLY A 1 96 ? 17.404 12.799 -11.018 1.00 82.38 96 GLY A O 1
ATOM 775 N N . LEU A 1 97 ? 16.834 14.083 -12.773 1.00 84.75 97 LEU A N 1
ATOM 776 C CA . LEU A 1 97 ? 15.571 14.558 -12.204 1.00 84.75 97 LEU A CA 1
ATOM 777 C C . LEU A 1 97 ? 14.567 13.414 -11.987 1.00 84.75 97 LEU A C 1
ATOM 779 O O . LEU A 1 97 ? 13.830 13.422 -11.003 1.00 84.75 97 LEU A O 1
ATOM 783 N N . SER A 1 98 ? 14.547 12.415 -12.869 1.00 83.06 98 SER A N 1
ATOM 784 C CA . SER A 1 98 ? 13.613 11.293 -12.772 1.00 83.06 98 SER A CA 1
ATOM 785 C C . SER A 1 98 ? 13.842 10.439 -11.519 1.00 83.06 98 SER A C 1
ATOM 787 O O . SER A 1 98 ? 12.876 10.072 -10.851 1.00 83.06 98 SER A O 1
ATOM 789 N N . VAL A 1 99 ? 15.102 10.207 -11.132 1.00 82.62 99 VAL A N 1
ATOM 790 C CA . VAL A 1 99 ? 15.459 9.504 -9.888 1.00 82.62 99 VAL A CA 1
ATOM 791 C C . VAL A 1 99 ? 14.952 10.276 -8.671 1.00 82.62 99 VAL A C 1
ATOM 793 O O . VAL A 1 99 ? 14.359 9.686 -7.769 1.00 82.62 99 VAL A O 1
ATOM 796 N N . VAL A 1 100 ? 15.117 11.602 -8.669 1.00 88.38 100 VAL A N 1
ATOM 797 C CA . VAL A 1 100 ? 14.620 12.474 -7.594 1.00 88.38 100 VAL A CA 1
ATOM 798 C C . VAL A 1 100 ? 13.095 12.407 -7.497 1.00 88.38 100 VAL A C 1
ATOM 800 O O . VAL A 1 100 ? 12.562 12.286 -6.396 1.00 88.38 100 VAL A O 1
ATOM 803 N N . ILE A 1 101 ? 12.387 12.433 -8.629 1.00 87.44 101 ILE A N 1
ATOM 804 C CA . ILE A 1 101 ? 10.920 12.345 -8.671 1.00 87.44 101 ILE A CA 1
ATOM 805 C C . ILE A 1 101 ? 10.433 10.988 -8.154 1.00 87.44 101 ILE A C 1
ATOM 807 O O . ILE A 1 101 ? 9.521 10.950 -7.325 1.00 87.44 101 ILE A O 1
ATOM 811 N N . ILE A 1 102 ? 11.034 9.881 -8.604 1.00 88.62 102 ILE A N 1
ATOM 812 C CA . ILE A 1 102 ? 10.669 8.531 -8.149 1.00 88.62 102 ILE A CA 1
ATOM 813 C C . ILE A 1 102 ? 10.906 8.413 -6.642 1.00 88.62 102 ILE A C 1
ATOM 815 O O . ILE A 1 102 ? 9.997 8.031 -5.905 1.00 88.62 102 ILE A O 1
ATOM 819 N N . TYR A 1 103 ? 12.087 8.813 -6.166 1.00 89.50 103 TYR A N 1
ATOM 820 C CA . TYR A 1 103 ? 12.427 8.737 -4.749 1.00 89.50 103 TYR A CA 1
ATOM 821 C C . TYR A 1 103 ? 11.513 9.618 -3.889 1.00 89.50 103 TYR A C 1
ATOM 823 O O . TYR A 1 103 ? 11.012 9.172 -2.859 1.00 89.50 103 TYR A O 1
ATOM 831 N N . SER A 1 104 ? 11.230 10.846 -4.332 1.00 92.38 104 SER A N 1
ATOM 832 C CA . SER A 1 104 ? 10.297 11.753 -3.657 1.00 92.38 104 SER A CA 1
ATOM 833 C C . SER A 1 104 ? 8.885 11.164 -3.581 1.00 92.38 104 SER A C 1
ATOM 835 O O . SER A 1 104 ? 8.259 11.198 -2.520 1.00 92.38 104 SER A O 1
ATOM 837 N N . SER A 1 105 ? 8.408 10.550 -4.666 1.00 90.56 105 SER A N 1
ATOM 838 C CA . SER A 1 105 ? 7.086 9.916 -4.723 1.00 90.56 105 SER A CA 1
ATOM 839 C C . SER A 1 105 ? 6.983 8.735 -3.752 1.00 90.56 105 SER A C 1
ATOM 841 O O . SER A 1 105 ? 6.039 8.669 -2.958 1.00 90.56 105 SER A O 1
ATOM 843 N N . VAL A 1 106 ? 7.985 7.848 -3.742 1.00 91.12 106 VAL A N 1
ATOM 844 C CA . VAL A 1 106 ? 8.051 6.705 -2.814 1.00 91.12 106 VAL A CA 1
ATOM 845 C C . VAL A 1 106 ? 8.158 7.185 -1.366 1.00 91.12 106 VAL A C 1
ATOM 847 O O . VAL A 1 106 ? 7.415 6.711 -0.508 1.00 91.12 106 VAL A O 1
ATOM 850 N N . SER A 1 107 ? 9.012 8.175 -1.094 1.00 93.44 107 SER A N 1
ATOM 851 C CA . SER A 1 107 ? 9.195 8.737 0.248 1.00 93.44 107 SER A CA 1
ATOM 852 C C . SER A 1 107 ? 7.912 9.372 0.792 1.00 93.44 107 SER A C 1
ATOM 854 O O . SER A 1 107 ? 7.591 9.159 1.959 1.00 93.44 107 SER A O 1
ATOM 856 N N . SER A 1 108 ? 7.132 10.069 -0.043 1.00 94.44 108 SER A N 1
ATOM 857 C CA . SER A 1 108 ? 5.846 10.655 0.373 1.00 94.44 108 SER A CA 1
ATOM 858 C C . SER A 1 108 ? 4.800 9.601 0.766 1.00 94.44 108 SER A C 1
ATOM 860 O O . SER A 1 108 ? 4.021 9.793 1.704 1.00 94.44 108 SER A O 1
ATOM 862 N N . SER A 1 109 ? 4.810 8.455 0.079 1.00 93.12 109 SER A N 1
ATOM 863 C CA . SER A 1 109 ? 3.916 7.335 0.378 1.00 93.12 109 SER A CA 1
ATOM 864 C C . SER A 1 109 ? 4.361 6.612 1.647 1.00 93.12 109 SER A C 1
ATOM 866 O O . SER A 1 109 ? 3.539 6.337 2.519 1.00 93.12 109 SER A O 1
ATOM 868 N N . ALA A 1 110 ? 5.666 6.364 1.788 1.00 93.62 110 ALA A N 1
ATOM 869 C CA . ALA A 1 110 ? 6.245 5.751 2.977 1.00 93.62 110 ALA A CA 1
ATOM 870 C C . ALA A 1 110 ? 5.961 6.571 4.246 1.00 93.62 110 ALA A C 1
ATOM 872 O O . ALA A 1 110 ? 5.572 5.990 5.256 1.00 93.62 110 ALA A O 1
ATOM 873 N N . ASP A 1 111 ? 6.083 7.902 4.187 1.00 93.62 111 ASP A N 1
ATOM 874 C CA . ASP A 1 111 ? 5.734 8.799 5.297 1.00 93.62 111 ASP A CA 1
ATOM 875 C C . ASP A 1 111 ? 4.258 8.656 5.698 1.00 93.62 111 ASP A C 1
ATOM 877 O O . ASP A 1 111 ? 3.951 8.405 6.866 1.00 93.62 111 ASP A O 1
ATOM 881 N N . THR A 1 112 ? 3.349 8.696 4.715 1.00 93.94 112 THR A N 1
ATOM 882 C CA . THR A 1 112 ? 1.906 8.526 4.953 1.00 93.94 112 THR A CA 1
ATOM 883 C C . THR A 1 112 ? 1.610 7.182 5.626 1.00 93.94 112 THR A C 1
ATOM 885 O O . THR A 1 112 ? 0.942 7.147 6.659 1.00 93.94 112 THR A O 1
ATOM 888 N N . TYR A 1 113 ? 2.131 6.072 5.093 1.00 93.00 113 TYR A N 1
ATOM 889 C CA . TYR A 1 113 ? 1.870 4.743 5.653 1.00 93.00 113 TYR A CA 1
ATOM 890 C C . TYR A 1 113 ? 2.510 4.541 7.029 1.00 93.00 113 TYR A C 1
ATOM 892 O O . TYR A 1 113 ? 1.875 3.955 7.905 1.00 93.00 113 TYR A O 1
ATOM 900 N N . MET A 1 114 ? 3.725 5.048 7.261 1.00 94.56 114 MET A N 1
ATOM 901 C CA . MET A 1 114 ? 4.371 4.988 8.578 1.00 94.56 114 MET A CA 1
ATOM 902 C C . MET A 1 114 ? 3.581 5.775 9.619 1.00 94.56 114 MET A C 1
ATOM 904 O O . MET A 1 114 ? 3.357 5.288 10.732 1.00 94.56 114 MET A O 1
ATOM 908 N N . PHE A 1 115 ? 3.109 6.969 9.258 1.00 93.75 115 PHE A N 1
ATOM 909 C CA . PHE A 1 115 ? 2.265 7.768 10.132 1.00 93.75 115 PHE A CA 1
ATOM 910 C C . PHE A 1 115 ? 0.958 7.039 10.453 1.00 93.75 115 PHE A C 1
ATOM 912 O O . PHE A 1 115 ? 0.667 6.804 11.627 1.00 93.75 115 PHE A O 1
ATOM 919 N N . THR A 1 116 ? 0.210 6.603 9.438 1.00 93.75 116 THR A N 1
ATOM 920 C CA . THR A 1 116 ? -1.077 5.925 9.627 1.00 93.75 116 THR A CA 1
ATOM 921 C C . THR A 1 116 ? -0.926 4.619 10.410 1.00 93.75 116 THR A C 1
ATOM 923 O O . THR A 1 116 ? -1.678 4.397 11.355 1.00 93.75 116 THR A O 1
ATOM 926 N N . ALA A 1 117 ? 0.077 3.789 10.112 1.00 93.81 117 ALA A N 1
ATOM 927 C CA . ALA A 1 117 ? 0.321 2.548 10.846 1.00 93.81 117 ALA A CA 1
ATOM 928 C C . ALA A 1 117 ? 0.718 2.805 12.310 1.00 93.81 117 ALA A C 1
ATOM 930 O O . ALA A 1 117 ? 0.198 2.151 13.216 1.00 93.81 117 ALA A O 1
ATOM 931 N N . SER A 1 118 ? 1.591 3.786 12.569 1.00 95.12 118 SER A N 1
ATOM 932 C CA . SER A 1 118 ? 1.976 4.147 13.940 1.00 95.12 118 SER A CA 1
ATOM 933 C C . SER A 1 118 ? 0.801 4.709 14.744 1.00 95.12 118 SER A C 1
ATOM 935 O O . SER A 1 118 ? 0.678 4.407 15.935 1.00 95.12 118 SER A O 1
ATOM 937 N N . ALA A 1 119 ? -0.094 5.463 14.100 1.00 93.06 119 ALA A N 1
ATOM 938 C CA . ALA A 1 119 ? -1.328 5.944 14.703 1.00 93.06 119 ALA A CA 1
ATOM 939 C C . ALA A 1 119 ? -2.264 4.784 15.051 1.00 93.06 119 ALA A C 1
ATOM 941 O O . ALA A 1 119 ? -2.698 4.710 16.197 1.00 93.06 119 ALA A O 1
ATOM 942 N N . SER A 1 120 ? -2.480 3.831 14.139 1.00 93.12 120 SER A N 1
ATOM 943 C CA . SER A 1 120 ? -3.287 2.633 14.406 1.00 93.12 120 SER A CA 1
ATOM 944 C C . SER A 1 120 ? -2.724 1.809 15.570 1.00 93.12 120 SER A C 1
ATOM 946 O O . SER A 1 120 ? -3.447 1.462 16.501 1.00 93.12 120 SER A O 1
ATOM 948 N N . VAL A 1 121 ? -1.414 1.543 15.600 1.00 94.88 121 VAL A N 1
ATOM 949 C CA . VAL A 1 121 ? -0.799 0.813 16.724 1.00 94.88 121 VAL A CA 1
ATOM 950 C C . VAL A 1 121 ? -0.955 1.589 18.033 1.00 94.88 121 VAL A C 1
ATOM 952 O O . VAL A 1 121 ? -1.288 1.016 19.067 1.00 94.88 121 VAL A O 1
ATOM 955 N N . THR A 1 122 ? -0.755 2.903 18.015 1.00 94.69 122 THR A N 1
ATOM 956 C CA . THR A 1 122 ? -0.743 3.686 19.254 1.00 94.69 122 THR A CA 1
ATOM 957 C C . THR A 1 122 ? -2.148 3.968 19.784 1.00 94.69 122 THR A C 1
ATOM 959 O O . THR A 1 122 ? -2.421 3.710 20.953 1.00 94.69 122 THR A O 1
ATOM 962 N N . GLN A 1 123 ? -3.037 4.499 18.949 1.00 92.31 123 GLN A N 1
ATOM 963 C CA . GLN A 1 123 ? -4.373 4.955 19.343 1.00 92.31 123 GLN A CA 1
ATOM 964 C C . GLN A 1 123 ? -5.386 3.808 19.364 1.00 92.31 123 GLN A C 1
ATOM 966 O O . GLN A 1 123 ? -6.186 3.708 20.291 1.00 92.31 123 GLN A O 1
ATOM 971 N N . ASP A 1 124 ? -5.350 2.910 18.375 1.00 91.25 124 ASP A N 1
ATOM 972 C CA . ASP A 1 124 ? -6.340 1.831 18.291 1.00 91.25 124 ASP A CA 1
ATOM 973 C C . ASP A 1 124 ? -5.952 0.586 19.078 1.00 91.25 124 ASP A C 1
ATOM 975 O O . ASP A 1 124 ? -6.842 -0.142 19.521 1.00 91.25 124 ASP A O 1
ATOM 979 N N . PHE A 1 125 ? -4.660 0.347 19.298 1.00 92.38 125 PHE A N 1
ATOM 980 C CA . PHE A 1 125 ? -4.203 -0.803 20.071 1.00 92.38 125 PHE A CA 1
ATOM 981 C C . PHE A 1 125 ? -3.686 -0.405 21.459 1.00 92.38 125 PHE A C 1
ATOM 983 O O . PHE A 1 125 ? -4.317 -0.758 22.455 1.00 92.38 125 PHE A O 1
ATOM 990 N N . LEU A 1 126 ? -2.593 0.356 21.570 1.00 93.06 126 LEU A N 1
ATOM 991 C CA . LEU A 1 126 ? -1.945 0.629 22.864 1.00 93.06 126 LEU A CA 1
ATOM 992 C C . LEU A 1 126 ? -2.812 1.467 23.817 1.00 93.06 126 LEU A C 1
ATOM 994 O O . LEU A 1 126 ? -2.887 1.151 25.003 1.00 93.06 126 LEU A O 1
ATOM 998 N N . GLU A 1 127 ? -3.476 2.516 23.328 1.00 91.81 127 GLU A N 1
ATOM 999 C CA . GLU A 1 127 ? -4.362 3.350 24.151 1.00 91.81 127 GLU A CA 1
ATOM 1000 C C . GLU A 1 127 ? -5.618 2.573 24.574 1.00 91.81 127 GLU A C 1
ATOM 1002 O O . GLU A 1 127 ? -5.940 2.525 25.761 1.00 91.81 127 GLU A O 1
ATOM 1007 N N . LYS A 1 128 ? -6.297 1.891 23.639 1.00 90.25 128 LYS A N 1
ATOM 1008 C CA . LYS A 1 128 ? -7.529 1.133 23.942 1.00 90.25 128 LYS A CA 1
ATOM 1009 C C . LYS A 1 128 ? -7.308 -0.067 24.863 1.00 90.25 128 LYS A C 1
ATOM 1011 O O . LYS A 1 128 ? -8.218 -0.434 25.601 1.00 90.25 128 LYS A O 1
ATOM 1016 N N . THR A 1 129 ? -6.125 -0.677 24.837 1.00 91.06 129 THR A N 1
ATOM 1017 C CA . THR A 1 129 ? -5.753 -1.773 25.753 1.00 91.06 129 THR A CA 1
ATOM 1018 C C . THR A 1 129 ? -5.212 -1.282 27.098 1.00 91.06 129 THR A C 1
ATOM 1020 O O . THR A 1 129 ? -4.945 -2.096 27.978 1.00 91.06 129 THR A O 1
ATOM 1023 N N . GLY A 1 130 ? -5.055 0.035 27.284 1.00 89.19 130 GLY A N 1
ATOM 1024 C CA . GLY A 1 130 ? -4.526 0.634 28.511 1.00 89.19 130 GLY A CA 1
ATOM 1025 C C . GLY A 1 130 ? -3.004 0.528 28.673 1.00 89.19 130 GLY A C 1
ATOM 1026 O O . GLY A 1 130 ? -2.477 0.898 29.719 1.00 89.19 130 GLY A O 1
ATOM 1027 N N . LEU A 1 131 ? -2.279 0.063 27.647 1.00 88.25 131 LEU A N 1
ATOM 1028 C CA . LEU A 1 131 ? -0.812 -0.025 27.633 1.00 88.25 131 LEU A CA 1
ATOM 1029 C C . LEU A 1 131 ? -0.132 1.347 27.484 1.00 88.25 131 LEU A C 1
ATOM 1031 O O . LEU A 1 131 ? 1.067 1.488 27.720 1.00 88.25 131 LEU A O 1
ATOM 1035 N N . THR A 1 132 ? -0.868 2.378 27.067 1.00 89.31 132 THR A N 1
ATOM 1036 C CA . THR A 1 132 ? -0.396 3.765 26.981 1.00 89.31 132 THR A CA 1
ATOM 1037 C C . THR A 1 132 ? -1.483 4.730 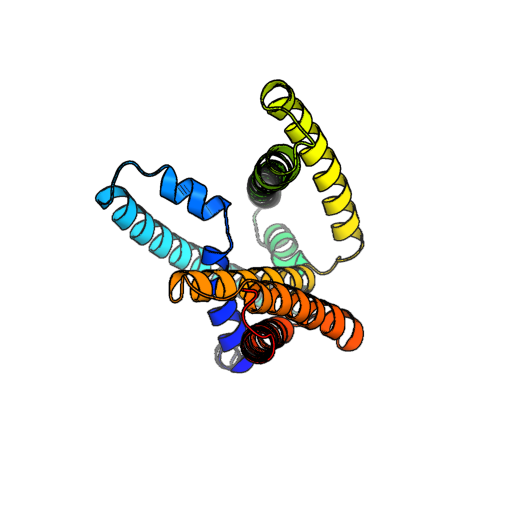27.454 1.00 89.31 132 THR A C 1
ATOM 1039 O O . THR A 1 132 ? -2.664 4.529 27.197 1.00 89.31 132 THR A O 1
ATOM 1042 N N . SER A 1 133 ? -1.068 5.806 28.129 1.00 86.19 133 SER A N 1
ATOM 1043 C CA . SER A 1 133 ? -1.931 6.934 28.507 1.00 86.19 133 SER A CA 1
ATOM 1044 C C . SER A 1 133 ? -1.902 8.033 27.440 1.00 86.19 133 SER A C 1
ATOM 1046 O O . SER A 1 133 ? -0.879 8.231 26.777 1.00 86.19 133 SER A O 1
ATOM 1048 N N . LYS A 1 134 ? -2.984 8.818 27.347 1.00 84.75 134 LYS A N 1
ATOM 1049 C CA . LYS A 1 134 ? -3.090 10.011 26.488 1.00 84.75 134 LYS A CA 1
ATOM 1050 C C . LYS A 1 134 ? -1.920 10.983 26.650 1.00 84.75 134 LYS A C 1
ATOM 1052 O O . LYS A 1 134 ? -1.467 11.562 25.669 1.00 84.75 134 LYS A O 1
ATOM 1057 N N . GLU A 1 135 ? -1.379 11.117 27.859 1.00 86.44 135 GLU A N 1
ATOM 1058 C CA . GLU A 1 135 ? -0.238 12.002 28.133 1.00 86.44 135 GLU A CA 1
ATOM 1059 C C . GLU A 1 135 ? 1.055 11.532 27.449 1.00 86.44 135 GLU A C 1
ATOM 1061 O O . GLU A 1 135 ? 1.888 12.342 27.043 1.00 86.44 135 GLU A O 1
ATOM 1066 N N . LYS A 1 136 ? 1.218 10.215 27.276 1.00 90.81 136 LYS A N 1
ATOM 1067 C CA . LYS A 1 136 ? 2.396 9.602 26.644 1.00 90.81 136 LYS A CA 1
ATOM 1068 C C . LYS A 1 136 ? 2.189 9.293 25.163 1.00 90.81 136 LYS A C 1
ATOM 1070 O O . LYS A 1 136 ? 3.133 8.849 24.513 1.00 90.81 136 LYS A O 1
ATOM 1075 N N . LEU A 1 137 ? 1.010 9.581 24.607 1.00 90.06 137 LEU A N 1
ATOM 1076 C CA . LEU A 1 137 ? 0.609 9.188 23.254 1.00 90.06 137 LEU A CA 1
ATOM 1077 C C . LEU A 1 137 ? 1.616 9.625 22.181 1.00 90.06 137 LEU A C 1
ATOM 1079 O O . LEU A 1 137 ? 2.005 8.832 21.330 1.00 90.06 137 LEU A O 1
ATOM 1083 N N . LYS A 1 138 ? 2.112 10.866 22.265 1.00 91.44 138 LYS A N 1
ATOM 1084 C CA . LYS A 1 138 ? 3.120 11.394 21.328 1.00 91.44 138 LYS A CA 1
ATOM 1085 C C . LYS A 1 138 ? 4.436 10.614 21.385 1.00 91.44 138 LYS A C 1
ATOM 1087 O O . LYS A 1 138 ? 5.072 10.409 20.355 1.00 91.44 138 LYS A O 1
ATOM 1092 N N . SER A 1 139 ? 4.852 10.20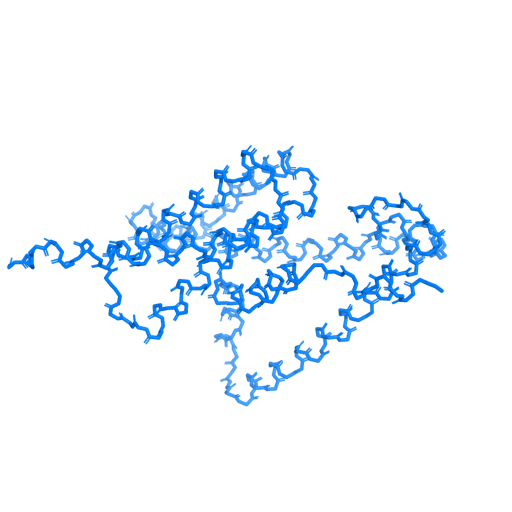3 22.581 1.00 92.81 139 SER A N 1
ATOM 1093 C CA . SER A 1 139 ? 6.070 9.415 22.776 1.00 92.81 139 SER A CA 1
ATOM 1094 C C . SER A 1 139 ? 5.875 7.991 22.255 1.00 92.81 139 SER A C 1
ATOM 1096 O O . SER A 1 139 ? 6.657 7.529 21.427 1.00 92.81 139 SER A O 1
ATOM 1098 N N . SER A 1 140 ? 4.772 7.338 22.635 1.00 92.75 140 SER A N 1
ATOM 1099 C CA . SER A 1 140 ? 4.417 5.992 22.168 1.00 92.75 140 SER A CA 1
ATOM 1100 C C . SER A 1 140 ? 4.277 5.915 20.645 1.00 92.75 140 SER A C 1
ATOM 1102 O O . SER A 1 140 ? 4.716 4.935 20.047 1.00 92.75 140 SER A O 1
ATOM 1104 N N . MET A 1 141 ? 3.758 6.965 20.001 1.00 94.56 141 MET A N 1
ATOM 1105 C CA . MET A 1 141 ? 3.671 7.044 18.540 1.00 94.56 141 MET A CA 1
ATOM 1106 C C . MET A 1 141 ? 5.052 7.101 17.880 1.00 94.56 141 MET A C 1
ATOM 1108 O O . MET A 1 141 ? 5.292 6.381 16.915 1.00 94.56 141 MET A O 1
ATOM 1112 N N . ARG A 1 142 ? 5.994 7.882 18.428 1.00 94.00 142 ARG A N 1
ATOM 1113 C CA . ARG A 1 142 ? 7.381 7.932 17.928 1.00 94.00 142 ARG A CA 1
ATOM 1114 C C . ARG A 1 142 ? 8.085 6.582 18.058 1.00 94.00 142 ARG A C 1
ATOM 1116 O O . ARG A 1 142 ? 8.727 6.146 17.108 1.00 94.00 142 ARG A O 1
ATOM 1123 N N . TYR A 1 143 ? 7.935 5.903 19.197 1.00 94.44 143 TYR A N 1
ATOM 1124 C CA . TYR A 1 143 ? 8.497 4.560 19.382 1.00 94.44 143 TYR A CA 1
ATOM 1125 C C . TYR A 1 143 ? 7.858 3.529 18.447 1.00 94.44 143 TYR A C 1
ATOM 1127 O O . TYR A 1 143 ? 8.578 2.740 17.838 1.00 94.44 143 TYR A O 1
ATOM 1135 N N . SER A 1 144 ? 6.533 3.574 18.278 1.00 95.06 144 SER A N 1
ATOM 1136 C CA . SER A 1 144 ? 5.820 2.706 17.332 1.00 95.06 144 SER A CA 1
ATOM 1137 C C . SER A 1 144 ? 6.297 2.937 15.899 1.00 95.06 144 SER A C 1
ATOM 1139 O O . SER A 1 144 ? 6.526 1.976 15.177 1.00 95.06 144 SER A O 1
ATOM 1141 N N . MET A 1 145 ? 6.529 4.190 15.500 1.00 95.75 145 MET A N 1
ATOM 1142 C CA . MET A 1 145 ? 7.064 4.524 14.178 1.00 95.75 145 MET A CA 1
ATOM 1143 C C . MET A 1 145 ? 8.471 3.946 13.959 1.00 95.75 145 MET A C 1
ATOM 1145 O O . MET A 1 145 ? 8.712 3.337 12.923 1.00 95.75 145 MET A O 1
ATOM 1149 N N . ILE A 1 146 ? 9.380 4.065 14.936 1.00 96.00 146 ILE A N 1
ATOM 1150 C CA . ILE A 1 146 ? 10.729 3.471 14.844 1.00 96.00 146 ILE A CA 1
ATOM 1151 C C . ILE A 1 146 ? 10.643 1.942 14.738 1.00 96.00 146 ILE A C 1
ATOM 1153 O O . ILE A 1 146 ? 11.293 1.343 13.884 1.00 96.00 146 ILE A O 1
ATOM 1157 N N . MET A 1 147 ? 9.822 1.307 15.577 1.00 95.94 147 MET A N 1
ATOM 1158 C CA . MET A 1 147 ? 9.644 -0.148 15.580 1.00 95.94 147 MET A CA 1
ATOM 1159 C C . MET A 1 147 ? 9.075 -0.657 14.248 1.00 95.94 147 MET A C 1
ATOM 1161 O O . MET A 1 147 ? 9.624 -1.590 13.661 1.00 95.94 147 MET A O 1
ATOM 1165 N N . LEU A 1 148 ? 8.030 -0.004 13.730 1.00 95.69 148 LEU A N 1
ATOM 1166 C CA . LEU A 1 148 ? 7.426 -0.337 12.440 1.00 95.69 148 LEU A CA 1
ATOM 1167 C C . LEU A 1 148 ? 8.383 -0.086 11.272 1.00 95.69 148 LEU A C 1
ATOM 1169 O O . LEU A 1 148 ? 8.388 -0.866 10.324 1.00 95.69 148 LEU A O 1
ATOM 1173 N N . MET A 1 149 ? 9.225 0.946 11.345 1.00 95.44 149 MET A N 1
ATOM 1174 C CA . MET A 1 149 ? 10.246 1.213 10.331 1.00 95.44 149 MET A CA 1
ATOM 1175 C C . MET A 1 149 ? 11.292 0.094 10.279 1.00 95.44 149 MET A C 1
ATOM 1177 O O . MET A 1 149 ? 11.599 -0.398 9.196 1.00 95.44 149 MET A O 1
ATOM 1181 N N . VAL A 1 150 ? 11.795 -0.365 11.431 1.00 95.94 150 VAL A N 1
ATOM 1182 C CA . VAL A 1 150 ? 12.734 -1.502 11.498 1.00 95.94 150 VAL A CA 1
ATOM 1183 C C . VAL A 1 150 ? 12.093 -2.775 10.943 1.00 95.94 150 VAL A C 1
ATOM 1185 O O . VAL A 1 150 ? 12.728 -3.503 10.177 1.00 95.94 150 VAL A O 1
ATOM 1188 N N . LEU A 1 151 ? 10.827 -3.033 11.279 1.00 94.44 151 LEU A N 1
ATOM 1189 C CA . LEU A 1 151 ? 10.080 -4.178 10.756 1.00 94.44 151 LEU A CA 1
ATOM 1190 C C . LEU A 1 151 ? 9.861 -4.069 9.240 1.00 94.44 151 LEU A C 1
ATOM 1192 O O . LEU A 1 151 ? 10.056 -5.049 8.526 1.00 94.44 151 LEU A O 1
ATOM 1196 N N . GLY A 1 152 ? 9.519 -2.879 8.743 1.00 92.69 152 GLY A N 1
ATOM 1197 C CA . GLY A 1 152 ? 9.350 -2.599 7.319 1.00 92.69 152 GLY A CA 1
ATOM 1198 C C . GLY A 1 152 ? 10.638 -2.811 6.524 1.00 92.69 152 GLY A C 1
ATOM 1199 O O . GLY A 1 152 ? 10.612 -3.495 5.505 1.00 92.69 152 GLY A O 1
ATOM 1200 N N . ILE A 1 153 ? 11.777 -2.316 7.022 1.00 93.06 153 ILE A N 1
ATOM 1201 C CA . ILE A 1 153 ? 13.098 -2.554 6.414 1.00 93.06 153 ILE A CA 1
ATOM 1202 C C . ILE A 1 153 ? 13.423 -4.049 6.416 1.00 93.06 153 ILE A C 1
ATOM 1204 O O . ILE A 1 153 ? 13.871 -4.584 5.407 1.00 93.06 153 ILE A O 1
ATOM 1208 N N . SER A 1 154 ? 13.158 -4.741 7.524 1.00 92.75 154 SER A N 1
ATOM 1209 C CA . SER A 1 154 ? 13.405 -6.182 7.634 1.00 92.75 154 SER A CA 1
ATOM 1210 C C . SER A 1 154 ? 12.572 -6.977 6.623 1.00 92.75 154 SER A C 1
ATOM 1212 O O . SER A 1 154 ? 13.103 -7.863 5.958 1.00 92.75 154 SER A O 1
ATOM 1214 N N . MET A 1 155 ? 11.294 -6.626 6.447 1.00 89.00 155 MET A N 1
ATOM 1215 C CA . MET A 1 155 ? 10.430 -7.236 5.432 1.00 89.00 155 MET A CA 1
ATOM 1216 C C . MET A 1 155 ? 10.885 -6.918 4.007 1.00 89.00 155 MET A C 1
ATOM 1218 O O . MET A 1 155 ? 10.887 -7.817 3.171 1.00 89.00 155 MET A O 1
ATOM 1222 N N . ALA A 1 156 ? 11.341 -5.693 3.738 1.00 89.88 156 ALA A N 1
ATOM 1223 C CA . ALA A 1 156 ? 11.885 -5.314 2.433 1.00 89.88 156 ALA A CA 1
ATOM 1224 C C . ALA A 1 156 ? 13.158 -6.102 2.059 1.00 89.88 156 ALA A C 1
ATOM 1226 O O . ALA A 1 156 ? 13.439 -6.307 0.882 1.00 89.88 156 ALA A O 1
ATOM 1227 N N . LEU A 1 157 ? 13.928 -6.585 3.042 1.00 89.31 157 LEU A N 1
ATOM 1228 C CA . LEU A 1 157 ? 15.085 -7.453 2.786 1.00 89.31 157 LEU A CA 1
ATOM 1229 C C . LEU A 1 157 ? 14.692 -8.892 2.413 1.00 89.31 157 LEU A C 1
ATOM 1231 O O . LEU A 1 157 ? 15.490 -9.577 1.763 1.00 89.31 157 LEU A O 1
ATOM 1235 N N . ILE A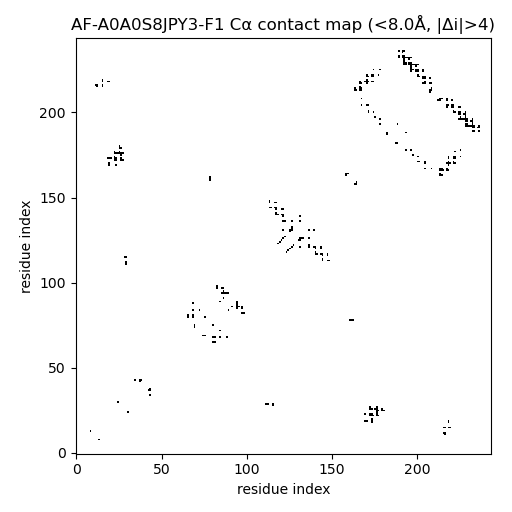 1 158 ? 13.497 -9.333 2.826 1.00 86.56 158 ILE A N 1
ATOM 1236 C CA . ILE A 1 158 ? 12.939 -10.670 2.573 1.00 86.56 158 ILE A CA 1
ATOM 1237 C C . ILE A 1 158 ? 12.165 -10.685 1.247 1.00 86.56 158 ILE A C 1
ATOM 1239 O O . ILE A 1 158 ? 12.417 -11.538 0.401 1.00 86.56 158 ILE A O 1
ATOM 1243 N N . LEU A 1 159 ? 11.247 -9.734 1.055 1.00 83.50 159 LEU A N 1
ATOM 1244 C CA . LEU A 1 159 ? 10.424 -9.583 -0.147 1.00 83.50 159 LEU A CA 1
ATOM 1245 C C . LEU A 1 159 ? 11.111 -8.618 -1.122 1.00 83.50 159 LEU A C 1
ATOM 1247 O O . LEU A 1 159 ? 10.842 -7.419 -1.106 1.00 83.50 159 LEU A O 1
ATOM 1251 N N . ARG A 1 160 ? 12.047 -9.143 -1.921 1.00 82.25 160 ARG A N 1
ATOM 1252 C CA . ARG A 1 160 ? 12.877 -8.327 -2.827 1.00 82.25 160 ARG A CA 1
ATOM 1253 C C . ARG A 1 160 ? 12.216 -7.989 -4.162 1.00 82.25 160 ARG A C 1
ATOM 1255 O O . ARG A 1 160 ? 12.567 -6.963 -4.729 1.00 82.25 160 ARG A O 1
ATOM 1262 N N . ASP A 1 161 ? 11.308 -8.838 -4.633 1.00 87.12 161 ASP A N 1
ATOM 1263 C CA . ASP A 1 161 ? 10.550 -8.612 -5.865 1.00 87.12 161 ASP A CA 1
ATOM 1264 C C . ASP A 1 161 ? 9.358 -7.689 -5.570 1.00 87.12 161 ASP A C 1
ATOM 1266 O O . ASP A 1 161 ? 8.549 -7.950 -4.667 1.00 87.12 161 ASP A O 1
ATOM 1270 N N . ILE A 1 162 ? 9.293 -6.559 -6.277 1.00 85.62 162 ILE A N 1
ATOM 1271 C CA . ILE A 1 162 ? 8.319 -5.493 -5.997 1.00 85.62 162 ILE A CA 1
ATOM 1272 C C . ILE A 1 162 ? 6.917 -5.923 -6.433 1.00 85.62 162 ILE A C 1
ATOM 1274 O O . ILE A 1 162 ? 5.930 -5.580 -5.768 1.00 85.62 162 ILE A O 1
ATOM 1278 N N . VAL A 1 163 ? 6.814 -6.671 -7.531 1.00 84.94 163 VAL A N 1
ATOM 1279 C CA . VAL A 1 163 ? 5.544 -7.172 -8.064 1.00 84.94 163 VAL A CA 1
ATOM 1280 C C . VAL A 1 163 ? 4.936 -8.177 -7.089 1.00 84.94 163 VAL A C 1
ATOM 1282 O O . VAL A 1 163 ? 3.772 -8.029 -6.697 1.00 84.94 163 VAL A O 1
ATOM 1285 N N . ASP A 1 164 ? 5.732 -9.126 -6.610 1.00 86.62 164 ASP A N 1
ATOM 1286 C CA . ASP A 1 164 ? 5.313 -10.107 -5.616 1.00 86.62 164 ASP A CA 1
ATOM 1287 C C . ASP A 1 164 ? 4.915 -9.428 -4.304 1.00 86.62 164 ASP A C 1
ATOM 1289 O O . ASP A 1 164 ? 3.802 -9.625 -3.802 1.00 86.62 164 ASP A O 1
ATOM 1293 N N . ALA A 1 165 ? 5.774 -8.559 -3.762 1.00 88.5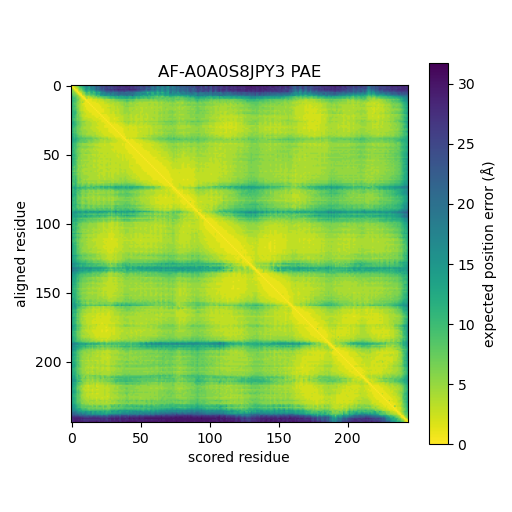6 165 ALA A N 1
ATOM 1294 C CA . ALA A 1 165 ? 5.463 -7.816 -2.544 1.00 88.56 165 ALA A CA 1
ATOM 1295 C C . ALA A 1 165 ? 4.120 -7.076 -2.673 1.00 88.56 165 ALA A C 1
ATOM 1297 O O . ALA A 1 165 ? 3.285 -7.126 -1.764 1.00 88.56 165 ALA A O 1
ATOM 1298 N N . THR A 1 166 ? 3.874 -6.458 -3.832 1.00 88.81 166 THR A N 1
ATOM 1299 C CA . THR A 1 166 ? 2.613 -5.775 -4.128 1.00 88.81 166 THR A CA 1
ATOM 1300 C C . THR A 1 166 ? 1.434 -6.738 -4.063 1.00 88.81 166 THR A C 1
ATOM 1302 O O . THR A 1 166 ? 0.484 -6.465 -3.331 1.00 88.81 166 THR A O 1
ATOM 1305 N N . PHE A 1 167 ? 1.472 -7.876 -4.761 1.00 88.31 167 PHE A N 1
ATOM 1306 C CA . PHE A 1 167 ? 0.351 -8.821 -4.752 1.00 88.31 167 PHE A CA 1
ATOM 1307 C C . PHE A 1 167 ? 0.105 -9.453 -3.386 1.00 88.31 167 PHE A C 1
ATOM 1309 O O . PHE A 1 167 ? -1.055 -9.657 -3.019 1.00 88.31 167 PHE A O 1
ATOM 1316 N N . PHE A 1 168 ? 1.153 -9.709 -2.607 1.00 91.12 168 PHE A N 1
ATOM 1317 C CA . PHE A 1 168 ? 1.021 -10.205 -1.241 1.00 91.12 168 PHE A CA 1
ATOM 1318 C C . PHE A 1 168 ? 0.235 -9.222 -0.359 1.00 91.12 168 PHE A C 1
ATOM 1320 O O . PHE A 1 168 ? -0.800 -9.584 0.210 1.00 91.12 168 PHE A O 1
ATOM 1327 N N . PHE A 1 169 ? 0.665 -7.956 -0.292 1.00 90.25 169 PHE A N 1
ATOM 1328 C CA . PHE A 1 169 ? -0.007 -6.944 0.530 1.00 90.25 169 PHE A CA 1
ATOM 1329 C C . PHE A 1 169 ? -1.376 -6.543 -0.025 1.00 90.25 169 PHE A C 1
ATOM 1331 O O . PHE A 1 169 ? -2.318 -6.376 0.746 1.00 90.25 169 PHE A O 1
ATOM 1338 N N . VAL A 1 170 ? -1.529 -6.449 -1.349 1.00 90.56 170 VAL A N 1
ATOM 1339 C CA . VAL A 1 170 ? -2.821 -6.179 -1.999 1.00 90.56 170 VAL A CA 1
ATOM 1340 C C . VAL A 1 170 ? -3.844 -7.251 -1.647 1.00 90.56 170 VAL A C 1
ATOM 1342 O O . VAL A 1 170 ? -4.973 -6.908 -1.306 1.00 90.56 170 VAL A O 1
ATOM 1345 N N . SER A 1 171 ? -3.461 -8.529 -1.672 1.00 91.50 171 SER A N 1
ATOM 1346 C CA . SER A 1 171 ? -4.367 -9.634 -1.334 1.00 91.50 171 SER A CA 1
ATOM 1347 C C . SER A 1 171 ? -4.846 -9.557 0.118 1.00 91.50 171 SER A C 1
ATOM 1349 O O . SER A 1 171 ? -6.026 -9.776 0.388 1.00 91.50 171 SER A O 1
ATOM 1351 N N . LEU A 1 172 ? -3.956 -9.185 1.047 1.00 91.31 172 LEU A N 1
ATOM 1352 C CA . LEU A 1 172 ? -4.289 -8.979 2.461 1.00 91.31 172 LEU A CA 1
ATOM 1353 C C . LEU A 1 172 ? -5.189 -7.760 2.691 1.00 91.31 172 LEU A C 1
ATOM 1355 O O . LEU A 1 172 ? -6.139 -7.822 3.468 1.00 91.31 172 LEU A O 1
ATOM 1359 N N . THR A 1 173 ? -4.907 -6.636 2.037 1.00 91.31 173 THR A N 1
ATOM 1360 C CA . THR A 1 173 ? -5.704 -5.414 2.210 1.00 91.31 173 THR A CA 1
ATOM 1361 C C . THR A 1 173 ? -7.076 -5.554 1.555 1.00 91.31 173 THR A C 1
ATOM 1363 O O . THR A 1 173 ? -8.085 -5.140 2.123 1.00 91.31 173 THR A O 1
ATOM 1366 N N . MET A 1 174 ? -7.141 -6.181 0.379 1.00 91.31 174 MET A N 1
ATOM 1367 C CA . MET A 1 174 ? -8.379 -6.420 -0.362 1.00 91.31 174 MET A CA 1
ATOM 1368 C C . MET A 1 174 ? -9.377 -7.261 0.439 1.00 91.31 174 MET A C 1
ATOM 1370 O O . MET A 1 174 ? -10.558 -6.919 0.515 1.00 91.31 174 MET A O 1
ATOM 1374 N N . SER A 1 175 ? -8.922 -8.333 1.081 1.00 89.44 175 SER A N 1
ATOM 1375 C CA . SER A 1 175 ? -9.787 -9.205 1.875 1.00 89.44 175 SER A CA 1
ATOM 1376 C C . SER A 1 175 ? -10.320 -8.532 3.142 1.00 89.44 175 SER A C 1
ATOM 1378 O O . SER A 1 175 ? -11.488 -8.723 3.491 1.00 89.44 175 SER A O 1
ATOM 1380 N N . LEU A 1 176 ? -9.503 -7.704 3.802 1.00 91.25 176 LEU A N 1
ATOM 1381 C CA . LEU A 1 176 ? -9.942 -6.847 4.901 1.00 91.25 176 LEU A CA 1
ATOM 1382 C C . LEU A 1 176 ? -10.962 -5.820 4.403 1.00 91.25 176 LEU A C 1
ATOM 1384 O O . LEU A 1 176 ? -11.981 -5.610 5.054 1.00 91.25 176 LEU A O 1
ATOM 1388 N N . GLY A 1 177 ? -10.739 -5.234 3.225 1.00 92.50 177 GLY A N 1
ATOM 1389 C CA . GLY A 1 177 ? -11.665 -4.290 2.601 1.00 92.50 177 GLY A CA 1
ATOM 1390 C C . GLY A 1 177 ? -13.022 -4.919 2.302 1.00 92.50 177 GLY A C 1
ATOM 1391 O O . GLY A 1 177 ? -14.064 -4.329 2.591 1.00 92.50 177 GLY A O 1
ATOM 1392 N N . PHE A 1 178 ? -13.021 -6.156 1.805 1.00 92.62 178 PHE A N 1
ATOM 1393 C CA . PHE A 1 178 ? -14.237 -6.942 1.634 1.00 92.62 178 PHE A CA 1
ATOM 1394 C C . PHE A 1 178 ? -14.946 -7.198 2.968 1.00 92.62 178 PHE A C 1
ATOM 1396 O O . PHE A 1 178 ? -16.151 -6.966 3.071 1.00 92.62 178 PHE A O 1
ATOM 1403 N N . LEU A 1 179 ? -14.215 -7.609 4.007 1.00 92.31 179 LEU A N 1
ATOM 1404 C CA . LEU A 1 179 ? -14.784 -7.845 5.335 1.00 92.31 179 LEU A CA 1
ATOM 1405 C C . LEU A 1 179 ? -15.420 -6.575 5.922 1.00 92.31 179 LEU A C 1
ATOM 1407 O O . LEU A 1 179 ? -16.534 -6.632 6.445 1.00 92.31 179 LEU A O 1
ATOM 1411 N N . VAL A 1 180 ? -14.755 -5.424 5.784 1.00 92.38 180 VAL A N 1
ATOM 1412 C CA . VAL A 1 180 ? -15.285 -4.114 6.193 1.00 92.38 180 VAL A CA 1
ATOM 1413 C C . VAL A 1 180 ? -16.583 -3.795 5.449 1.00 92.38 180 VAL A C 1
ATOM 1415 O O . VAL A 1 180 ? -17.555 -3.377 6.080 1.00 92.38 180 VAL A O 1
ATOM 1418 N N . LEU A 1 181 ? -16.650 -4.047 4.136 1.00 92.38 181 LEU A N 1
ATOM 1419 C CA . LEU A 1 181 ? -17.876 -3.843 3.361 1.00 92.38 181 LEU A CA 1
ATOM 1420 C C . LEU A 1 181 ? -19.015 -4.751 3.848 1.00 92.38 181 LEU A C 1
ATOM 1422 O O . LEU A 1 181 ? -20.143 -4.286 4.012 1.00 92.38 181 LEU A O 1
ATOM 1426 N N . VAL A 1 182 ? -18.735 -6.029 4.115 1.00 90.94 182 VAL A N 1
ATOM 1427 C CA . VAL A 1 182 ? -19.737 -6.967 4.646 1.00 90.94 182 VAL A CA 1
ATOM 1428 C C . VAL A 1 182 ? -20.268 -6.482 5.992 1.00 90.94 182 VAL A C 1
ATOM 1430 O O . VAL A 1 182 ? -21.482 -6.468 6.190 1.00 90.94 182 VAL A O 1
ATOM 1433 N N . MET A 1 183 ? -19.390 -6.036 6.892 1.00 90.62 183 MET A N 1
ATOM 1434 C CA . MET A 1 183 ? -19.787 -5.471 8.184 1.00 90.62 183 MET A CA 1
ATOM 1435 C C . MET A 1 183 ? -20.600 -4.182 8.035 1.00 90.62 183 MET A C 1
ATOM 1437 O O . MET A 1 183 ? -21.505 -3.935 8.827 1.00 90.62 183 MET A O 1
ATOM 1441 N N . TRP A 1 184 ? -20.315 -3.368 7.019 1.00 91.19 184 TRP A N 1
ATOM 1442 C CA . TRP A 1 184 ? -21.083 -2.158 6.741 1.00 91.19 184 TRP A CA 1
ATOM 1443 C C . TRP A 1 184 ? -22.497 -2.463 6.222 1.00 91.19 184 TRP A C 1
ATOM 1445 O O . TRP A 1 184 ? -23.460 -1.858 6.691 1.00 91.19 184 TRP A O 1
ATOM 1455 N N . ILE A 1 185 ? -22.646 -3.430 5.307 1.00 91.88 185 ILE A N 1
ATOM 1456 C CA . ILE A 1 185 ? -23.955 -3.848 4.766 1.00 91.88 185 ILE A CA 1
ATOM 1457 C C . ILE A 1 185 ? -24.757 -4.635 5.815 1.00 91.88 185 ILE A C 1
ATOM 1459 O O . ILE A 1 185 ? -25.972 -4.475 5.916 1.00 91.88 185 ILE A O 1
ATOM 1463 N N . HIS A 1 186 ? -24.084 -5.463 6.619 1.00 88.81 186 HIS A N 1
ATOM 1464 C CA . HIS A 1 186 ? -24.678 -6.264 7.689 1.00 88.81 186 HIS A CA 1
ATOM 1465 C C . HIS A 1 186 ? -24.039 -5.916 9.049 1.00 88.81 186 HIS A C 1
ATOM 1467 O O . HIS A 1 186 ? -23.196 -6.659 9.551 1.00 88.81 186 HIS A O 1
ATOM 1473 N N . PRO A 1 187 ? -24.486 -4.842 9.729 1.00 82.19 187 PRO A N 1
ATOM 1474 C CA . PRO A 1 187 ? -23.891 -4.386 10.995 1.00 82.19 187 PRO A CA 1
ATOM 1475 C C . PRO A 1 187 ? -23.992 -5.379 12.159 1.00 82.19 187 PRO A C 1
ATOM 1477 O O . PRO A 1 187 ? -23.352 -5.199 13.190 1.00 82.19 187 PRO A O 1
ATOM 1480 N N . ARG A 1 188 ? -24.823 -6.418 12.019 1.00 80.19 188 ARG A N 1
ATOM 1481 C CA . ARG A 1 188 ? -25.062 -7.453 13.034 1.00 80.19 188 ARG A CA 1
ATOM 1482 C C . ARG A 1 188 ? -24.292 -8.749 12.759 1.00 80.19 188 ARG A C 1
ATOM 1484 O O . ARG A 1 188 ? -24.715 -9.808 13.208 1.00 80.19 188 ARG A O 1
ATOM 1491 N N . VAL A 1 189 ? -23.199 -8.694 11.996 1.00 83.69 189 VAL A N 1
ATOM 1492 C CA . VAL A 1 189 ? -22.330 -9.864 11.798 1.00 83.69 189 VAL A CA 1
ATOM 1493 C C . VAL A 1 189 ? -21.712 -10.269 13.137 1.00 83.69 189 VAL A C 1
ATOM 1495 O O . VAL A 1 189 ? -21.189 -9.444 13.886 1.00 83.69 189 VAL A O 1
ATOM 1498 N N . ASN A 1 190 ? -21.767 -11.564 13.435 1.00 87.38 190 ASN A N 1
ATOM 1499 C CA . ASN A 1 190 ? -21.306 -12.103 14.706 1.00 87.38 190 ASN A CA 1
ATOM 1500 C C . ASN A 1 190 ? -19.782 -12.004 14.844 1.00 87.38 190 ASN A C 1
ATOM 1502 O O . ASN A 1 190 ? -19.037 -12.215 13.884 1.00 87.38 190 ASN A O 1
ATOM 1506 N N . ARG A 1 191 ? -19.300 -11.790 16.075 1.00 85.69 191 ARG A N 1
ATOM 1507 C CA . ARG A 1 191 ? -17.860 -11.699 16.378 1.00 85.69 191 ARG A CA 1
ATOM 1508 C C . ARG A 1 191 ? -17.074 -12.933 15.920 1.00 85.69 191 ARG A C 1
ATOM 1510 O O . ARG A 1 191 ? -15.941 -12.801 15.469 1.00 85.69 191 ARG A O 1
ATOM 1517 N N . HIS A 1 192 ? -17.678 -14.120 16.004 1.00 85.44 192 HIS A N 1
ATOM 1518 C CA . HIS A 1 192 ? -17.064 -15.361 15.527 1.00 85.44 192 HIS A CA 1
ATOM 1519 C C . HIS A 1 192 ? -16.847 -15.348 14.009 1.00 85.44 192 HIS A C 1
ATOM 1521 O O . HIS A 1 192 ? -15.735 -15.628 13.575 1.00 85.44 192 HIS A O 1
ATOM 1527 N N . SER A 1 193 ? -17.847 -14.948 13.215 1.00 87.88 193 SER A N 1
ATOM 1528 C CA . SER A 1 193 ? -17.717 -14.773 11.759 1.00 87.88 193 SER A CA 1
ATOM 1529 C C . SER A 1 193 ? -16.576 -13.835 11.398 1.00 87.88 193 SER A C 1
ATOM 1531 O O . SER A 1 193 ? -15.737 -14.197 10.580 1.00 87.88 193 SER A O 1
ATOM 1533 N N . VAL A 1 194 ? -16.483 -12.673 12.049 1.00 89.12 194 VAL A N 1
ATOM 1534 C CA . VAL A 1 194 ? -15.403 -11.707 11.784 1.00 89.12 194 VAL A CA 1
ATOM 1535 C C . VAL A 1 194 ? -14.032 -12.316 12.095 1.00 89.12 194 VAL A C 1
ATOM 1537 O O . VAL A 1 194 ? -13.154 -12.326 11.235 1.00 89.12 194 VAL A O 1
ATOM 1540 N N . ASN A 1 195 ? -13.855 -12.895 13.285 1.00 90.56 195 ASN A N 1
ATOM 1541 C CA . ASN A 1 195 ? -12.571 -13.463 13.701 1.00 90.56 195 ASN A CA 1
ATOM 1542 C C . ASN A 1 195 ? -12.127 -14.641 12.817 1.00 90.56 195 ASN A C 1
ATOM 1544 O O . ASN A 1 195 ? -10.959 -14.708 12.436 1.00 90.56 195 ASN A O 1
ATOM 1548 N N . PHE A 1 196 ? -13.043 -15.554 12.472 1.00 89.38 196 PHE A N 1
ATOM 1549 C CA . PHE A 1 196 ? -12.734 -16.680 11.585 1.00 89.38 196 PHE A CA 1
ATOM 1550 C C . PHE A 1 196 ? -12.386 -16.217 10.172 1.00 89.38 196 PHE A C 1
ATOM 1552 O O . PHE A 1 196 ? -11.477 -16.778 9.570 1.00 89.38 196 PHE A O 1
ATOM 1559 N N . SER A 1 197 ? -13.050 -15.175 9.667 1.00 91.19 197 SER A N 1
ATOM 1560 C CA . SER A 1 197 ? -12.738 -14.588 8.357 1.00 91.19 197 SER A CA 1
ATOM 1561 C C . SER A 1 197 ? -11.340 -13.992 8.320 1.00 91.19 197 SER A C 1
ATOM 1563 O O . SER A 1 197 ? -10.589 -14.271 7.391 1.00 91.19 197 SER A O 1
ATOM 1565 N N . ILE A 1 198 ? -10.959 -13.230 9.352 1.00 91.88 198 ILE A N 1
ATOM 1566 C CA . ILE A 1 198 ? -9.607 -12.664 9.466 1.00 91.88 198 ILE A CA 1
ATOM 1567 C C . ILE A 1 198 ? -8.569 -13.788 9.516 1.00 91.88 198 ILE A C 1
ATOM 1569 O O . ILE A 1 198 ? -7.597 -13.766 8.763 1.00 91.88 198 ILE A O 1
ATOM 1573 N N . PHE A 1 199 ? -8.785 -14.793 10.369 1.00 92.56 199 PHE A N 1
ATOM 1574 C CA . PHE A 1 199 ? -7.854 -15.909 10.521 1.00 92.56 199 PHE A CA 1
ATOM 1575 C C . PHE A 1 199 ? -7.691 -16.714 9.226 1.00 92.56 199 PHE A C 1
ATOM 1577 O O . PHE A 1 199 ? -6.569 -16.942 8.774 1.00 92.56 199 PHE A O 1
ATOM 1584 N N . LEU A 1 200 ? -8.804 -17.117 8.605 1.00 91.88 200 LEU A N 1
ATOM 1585 C CA . LEU A 1 200 ? -8.777 -17.904 7.375 1.00 91.88 200 LEU A CA 1
ATOM 1586 C C . LEU A 1 200 ? -8.248 -17.102 6.198 1.00 91.88 200 LEU A C 1
ATOM 1588 O O . LEU A 1 200 ? -7.560 -17.672 5.363 1.00 91.88 200 LEU A O 1
ATOM 1592 N N . CYS A 1 201 ? -8.487 -15.795 6.151 1.00 90.88 201 CYS A N 1
ATOM 1593 C CA . CYS A 1 201 ? -7.859 -14.952 5.152 1.00 90.88 201 CYS A CA 1
ATOM 1594 C C . CYS A 1 201 ? -6.334 -14.914 5.307 1.00 90.88 201 CYS A C 1
ATOM 1596 O O . CYS A 1 201 ? -5.625 -15.062 4.314 1.00 90.88 201 CYS A O 1
ATOM 1598 N N . LEU A 1 202 ? -5.817 -14.700 6.522 1.00 91.31 202 LEU A N 1
ATOM 1599 C CA . LEU A 1 202 ? -4.370 -14.683 6.752 1.00 91.31 202 LEU A CA 1
ATOM 1600 C C . LEU A 1 202 ? -3.750 -16.018 6.333 1.00 91.31 202 LEU A C 1
ATOM 1602 O O . LEU A 1 202 ? -2.769 -16.035 5.592 1.00 91.31 202 LEU A O 1
ATOM 1606 N N . ALA A 1 203 ? -4.371 -17.132 6.724 1.00 91.56 203 ALA A N 1
ATOM 1607 C CA . ALA A 1 203 ? -3.961 -18.461 6.282 1.00 91.56 203 ALA A CA 1
ATOM 1608 C C . ALA A 1 203 ? -4.054 -18.617 4.751 1.00 91.56 203 ALA A C 1
ATOM 1610 O O . ALA A 1 203 ? -3.133 -19.136 4.128 1.00 91.56 203 ALA A O 1
ATOM 1611 N N . GLY A 1 204 ? -5.129 -18.113 4.143 1.00 88.88 204 GLY A N 1
ATOM 1612 C CA . GLY A 1 204 ? -5.415 -18.167 2.711 1.00 88.88 204 GLY A CA 1
ATOM 1613 C C . GLY A 1 204 ? -4.512 -17.303 1.833 1.00 88.88 204 GLY A C 1
ATOM 1614 O O . GLY A 1 204 ? -4.514 -17.484 0.621 1.00 88.88 204 GLY A O 1
ATOM 1615 N N . VAL A 1 205 ? -3.724 -16.401 2.418 1.00 91.19 205 VAL A N 1
ATOM 1616 C CA . VAL A 1 205 ? -2.663 -15.672 1.709 1.00 91.19 205 VAL A CA 1
ATOM 1617 C C . VAL A 1 205 ? -1.294 -16.251 2.037 1.00 91.19 205 VAL A C 1
ATOM 1619 O O . VAL A 1 205 ? -0.528 -16.554 1.128 1.00 91.19 205 VAL A O 1
ATOM 1622 N N . ILE A 1 206 ? -0.987 -16.453 3.321 1.00 91.19 206 ILE A N 1
ATOM 1623 C CA . ILE A 1 206 ? 0.349 -16.870 3.765 1.00 91.19 206 ILE A CA 1
ATOM 1624 C C . ILE A 1 206 ? 0.663 -18.301 3.310 1.00 91.19 206 ILE A C 1
ATOM 1626 O O . ILE A 1 206 ? 1.761 -18.548 2.818 1.00 91.19 206 ILE A O 1
ATOM 1630 N N . ILE A 1 207 ? -0.279 -19.244 3.439 1.00 92.00 207 ILE A N 1
ATOM 1631 C CA . ILE A 1 207 ? -0.032 -20.644 3.063 1.00 92.00 207 ILE A CA 1
ATOM 1632 C C . ILE A 1 207 ? 0.179 -20.760 1.547 1.00 92.00 207 ILE A C 1
ATOM 1634 O O . ILE A 1 207 ? 1.212 -21.305 1.155 1.00 92.00 207 ILE A O 1
ATOM 1638 N N . PRO A 1 208 ? -0.705 -20.225 0.676 1.00 90.44 208 PRO A N 1
ATOM 1639 C CA . PRO A 1 208 ? -0.460 -20.290 -0.760 1.00 90.44 208 PRO A CA 1
ATOM 1640 C C . PRO A 1 208 ? 0.794 -19.527 -1.192 1.00 90.44 208 PRO A C 1
ATOM 1642 O O . PRO A 1 208 ? 1.500 -20.024 -2.062 1.00 90.44 208 PRO A O 1
ATOM 1645 N N . ALA A 1 209 ? 1.126 -18.399 -0.553 1.00 89.50 209 ALA A N 1
ATOM 1646 C CA . ALA A 1 209 ? 2.354 -17.660 -0.851 1.00 89.50 209 ALA A CA 1
ATOM 1647 C C . ALA A 1 209 ? 3.621 -18.492 -0.587 1.00 89.50 209 ALA A C 1
ATOM 1649 O O . ALA A 1 209 ? 4.569 -18.423 -1.364 1.00 89.50 209 ALA A O 1
ATOM 1650 N N . ILE A 1 210 ? 3.637 -19.303 0.478 1.00 88.88 210 ILE A N 1
ATOM 1651 C CA . ILE A 1 210 ? 4.773 -20.179 0.805 1.00 88.88 210 ILE A CA 1
ATOM 1652 C C . ILE A 1 210 ? 4.805 -21.423 -0.097 1.00 88.88 210 ILE A C 1
ATOM 1654 O O . ILE A 1 210 ? 5.880 -21.858 -0.498 1.00 88.88 210 ILE A O 1
ATOM 1658 N N . VAL A 1 211 ? 3.645 -22.019 -0.395 1.00 89.81 211 VAL A N 1
ATOM 1659 C CA . VAL A 1 211 ? 3.557 -23.313 -1.100 1.00 89.81 211 VAL A CA 1
ATOM 1660 C C . VAL A 1 211 ? 3.650 -23.162 -2.617 1.00 89.81 211 VAL A C 1
ATOM 1662 O O . VAL A 1 211 ? 4.351 -23.930 -3.269 1.00 89.81 211 VAL A O 1
ATOM 1665 N N . PHE A 1 212 ? 2.920 -22.202 -3.181 1.00 86.56 212 PHE A N 1
ATOM 1666 C CA . PHE A 1 212 ? 2.785 -22.009 -4.627 1.00 86.56 212 PHE A CA 1
ATOM 1667 C C . PHE A 1 212 ? 3.554 -20.787 -5.140 1.00 86.56 212 PHE A C 1
ATOM 1669 O O . PHE A 1 212 ? 3.581 -20.553 -6.347 1.00 86.56 212 PHE A O 1
ATOM 1676 N N . GLY A 1 213 ? 4.181 -20.026 -4.241 1.00 85.94 213 GLY A N 1
ATOM 1677 C CA . GLY A 1 213 ? 4.794 -18.744 -4.558 1.00 85.94 213 GLY A CA 1
ATOM 1678 C C . GLY A 1 213 ? 3.780 -17.600 -4.579 1.00 85.94 213 GLY A C 1
ATOM 1679 O O . GLY A 1 213 ? 2.560 -17.789 -4.504 1.00 85.94 213 GLY A O 1
ATOM 1680 N N . ILE A 1 214 ? 4.301 -16.380 -4.656 1.00 85.50 214 ILE A N 1
ATOM 1681 C CA . ILE A 1 214 ? 3.483 -15.175 -4.710 1.00 85.50 214 ILE A CA 1
ATOM 1682 C C . ILE A 1 214 ? 3.023 -14.957 -6.154 1.00 85.50 214 ILE A C 1
ATOM 1684 O O . ILE A 1 214 ? 3.779 -15.123 -7.102 1.00 85.50 214 ILE A O 1
ATOM 1688 N N . SER A 1 215 ? 1.732 -14.681 -6.338 1.00 84.62 215 SER A N 1
ATOM 1689 C CA . SER A 1 215 ? 1.152 -14.441 -7.662 1.00 84.62 215 SER A CA 1
ATOM 1690 C C . SER A 1 215 ? -0.175 -13.691 -7.564 1.00 84.62 215 SER A C 1
ATOM 1692 O O . SER A 1 215 ? -0.783 -13.591 -6.494 1.00 84.62 215 SER A O 1
ATOM 1694 N N . THR A 1 216 ? -0.689 -13.239 -8.709 1.00 82.12 216 THR A N 1
ATOM 1695 C CA . THR A 1 216 ? -2.021 -12.618 -8.865 1.00 82.12 216 THR A CA 1
ATOM 1696 C C . THR A 1 216 ? -3.169 -13.495 -8.358 1.00 82.12 216 THR A C 1
ATOM 1698 O O . THR A 1 216 ? -4.249 -12.991 -8.027 1.00 82.12 216 THR A O 1
ATOM 1701 N N . SER A 1 217 ? -2.956 -14.813 -8.280 1.00 86.12 217 SER A N 1
ATOM 1702 C CA . SER A 1 217 ? -3.948 -15.764 -7.784 1.00 86.12 217 SER A CA 1
ATOM 1703 C C . SER A 1 217 ? -4.229 -15.606 -6.288 1.00 86.12 217 SER A C 1
ATOM 1705 O O . SER A 1 217 ? -5.339 -15.924 -5.854 1.00 86.12 217 SER A O 1
ATOM 1707 N N . LEU A 1 218 ? -3.282 -15.057 -5.512 1.00 89.00 218 LEU A N 1
ATOM 1708 C CA . LEU A 1 218 ? -3.442 -14.832 -4.072 1.00 89.00 218 LEU A CA 1
ATOM 1709 C C . LEU A 1 218 ? -4.666 -13.979 -3.746 1.00 89.00 218 LEU A C 1
ATOM 1711 O O . LEU A 1 218 ? -5.305 -14.221 -2.728 1.00 89.00 218 LEU A O 1
ATOM 1715 N N . VAL A 1 219 ? -5.046 -13.044 -4.621 1.00 87.38 219 VAL A N 1
ATOM 1716 C CA . VAL A 1 219 ? -6.234 -12.199 -4.424 1.00 87.38 219 VAL A CA 1
ATOM 1717 C C . VAL A 1 219 ? -7.505 -13.050 -4.383 1.00 87.38 219 VAL A C 1
ATOM 1719 O O . VAL A 1 219 ? -8.374 -12.852 -3.536 1.00 87.38 219 VAL A O 1
ATOM 1722 N N . ILE A 1 220 ? -7.605 -14.043 -5.268 1.00 88.00 220 ILE A N 1
ATOM 1723 C CA . ILE A 1 220 ? -8.771 -14.930 -5.357 1.00 88.00 220 ILE A CA 1
ATOM 1724 C C . ILE A 1 220 ? -8.790 -15.900 -4.183 1.00 88.00 220 ILE A C 1
ATOM 1726 O O . ILE A 1 220 ? -9.850 -16.123 -3.596 1.00 88.00 220 ILE A O 1
ATOM 1730 N N . TRP A 1 221 ? -7.627 -16.434 -3.802 1.00 89.50 221 TRP A N 1
ATOM 1731 C CA . TRP A 1 221 ? -7.502 -17.249 -2.597 1.00 89.50 221 TRP A CA 1
ATOM 1732 C C . TRP A 1 221 ? -7.925 -16.457 -1.357 1.00 89.50 221 TRP A C 1
ATOM 1734 O O . TRP A 1 221 ? -8.806 -16.908 -0.626 1.00 89.50 221 TRP A O 1
ATOM 1744 N N . ALA A 1 222 ? -7.393 -15.248 -1.163 1.00 90.06 222 ALA A N 1
ATOM 1745 C CA . ALA A 1 222 ? -7.745 -14.364 -0.053 1.00 90.06 222 ALA A CA 1
ATOM 1746 C C . ALA A 1 222 ? -9.255 -14.114 0.013 1.00 90.06 222 ALA A C 1
ATOM 1748 O O . ALA A 1 222 ? -9.870 -14.237 1.075 1.00 90.06 222 ALA A O 1
ATOM 1749 N N . PHE A 1 223 ? -9.866 -13.815 -1.134 1.00 89.19 223 PHE A N 1
ATOM 1750 C CA . PHE A 1 223 ? -11.299 -13.581 -1.241 1.00 89.19 223 PHE A CA 1
ATOM 1751 C C . PHE A 1 223 ? -12.121 -14.829 -0.894 1.00 89.19 223 PHE A C 1
ATOM 1753 O O . PHE A 1 223 ? -13.026 -14.762 -0.059 1.00 89.19 223 PHE A O 1
ATOM 1760 N N . GLY A 1 224 ? -11.777 -15.981 -1.474 1.00 90.94 224 GLY A N 1
ATOM 1761 C CA . GLY A 1 224 ? -12.459 -17.251 -1.227 1.00 90.94 224 GLY A CA 1
ATOM 1762 C C . GLY A 1 224 ? -12.366 -17.694 0.234 1.00 90.94 224 GLY A C 1
ATOM 1763 O O . GLY A 1 224 ? -13.379 -18.052 0.837 1.00 90.94 224 GLY A O 1
ATOM 1764 N N . PHE A 1 225 ? -11.180 -17.601 0.838 1.00 92.25 225 PHE A N 1
ATOM 1765 C CA . PHE A 1 225 ? -10.975 -17.928 2.250 1.00 92.25 225 PHE A CA 1
ATOM 1766 C C . PHE A 1 225 ? -11.689 -16.953 3.195 1.00 92.25 225 PHE A C 1
ATOM 1768 O O . PHE A 1 225 ? -12.200 -17.379 4.233 1.00 92.25 225 PHE A O 1
ATOM 1775 N N . CYS A 1 226 ? -11.787 -15.670 2.835 1.00 91.62 226 CYS A N 1
ATOM 1776 C CA . CYS A 1 226 ? -12.556 -14.695 3.607 1.00 91.62 226 CYS A CA 1
ATOM 1777 C C . CYS A 1 226 ? -14.053 -15.053 3.625 1.00 91.62 226 CYS A C 1
ATOM 1779 O O . CYS A 1 226 ? -14.665 -15.111 4.693 1.00 91.62 226 CYS A O 1
ATOM 1781 N N . ILE A 1 227 ? -14.633 -15.401 2.470 1.00 91.81 227 ILE A N 1
ATOM 1782 C CA . ILE A 1 227 ? -16.026 -15.871 2.379 1.00 91.81 227 ILE A CA 1
ATOM 1783 C C . ILE A 1 227 ? -16.220 -17.170 3.170 1.00 91.81 227 ILE A C 1
ATOM 1785 O O . ILE A 1 227 ? -17.180 -17.289 3.934 1.00 91.81 227 ILE A O 1
ATOM 1789 N N . ALA A 1 228 ? -15.302 -18.130 3.033 1.00 92.06 228 ALA A N 1
ATOM 1790 C CA . ALA A 1 228 ? -15.362 -19.384 3.776 1.00 92.06 228 ALA A CA 1
ATOM 1791 C C . ALA A 1 228 ? -15.363 -19.141 5.294 1.00 92.06 228 ALA A C 1
ATOM 1793 O O . ALA A 1 228 ? -16.148 -19.757 6.015 1.00 92.06 228 ALA A O 1
ATOM 1794 N N . GLY A 1 229 ? -14.548 -18.204 5.785 1.00 89.69 229 GLY A N 1
ATOM 1795 C CA . GLY A 1 229 ? -14.530 -17.847 7.201 1.00 89.69 229 GLY A CA 1
ATOM 1796 C C . GLY A 1 229 ? -15.792 -17.145 7.688 1.00 89.69 229 GLY A C 1
ATOM 1797 O O . GLY A 1 229 ? -16.246 -17.436 8.799 1.00 89.69 229 GLY A O 1
ATOM 1798 N N . LEU A 1 230 ? -16.421 -16.315 6.851 1.00 89.44 230 LEU A N 1
ATOM 1799 C CA . LEU A 1 230 ? -17.711 -15.699 7.174 1.00 89.44 230 LEU A CA 1
ATOM 1800 C C . LEU A 1 230 ? -18.789 -16.771 7.359 1.00 89.44 230 LEU A C 1
ATOM 1802 O O . LEU A 1 230 ? -19.517 -16.747 8.356 1.00 89.44 230 LEU A O 1
ATOM 1806 N N . ILE A 1 231 ? -18.848 -17.732 6.432 1.00 89.19 231 ILE A N 1
ATOM 1807 C CA . ILE A 1 231 ? -19.805 -18.843 6.452 1.00 89.19 231 ILE A CA 1
ATOM 1808 C C . ILE A 1 231 ? -19.553 -19.748 7.661 1.00 89.19 231 ILE A C 1
ATOM 1810 O O . ILE A 1 231 ? -20.475 -20.019 8.429 1.00 89.19 231 ILE A O 1
ATOM 1814 N N . LEU A 1 232 ? -18.308 -20.175 7.885 1.00 89.12 232 LEU A N 1
ATOM 1815 C CA . LEU A 1 232 ? -17.954 -21.058 8.999 1.00 89.12 232 LEU A CA 1
ATOM 1816 C C . LEU A 1 232 ? -18.254 -20.421 10.356 1.00 89.12 232 LEU A C 1
ATOM 1818 O O . LEU A 1 232 ? -18.822 -21.073 11.232 1.00 89.12 232 LEU A O 1
ATOM 1822 N N . GLY A 1 233 ? -17.921 -19.143 10.539 1.00 83.81 233 GLY A N 1
ATOM 1823 C CA . GLY A 1 233 ? -18.233 -18.461 11.789 1.00 83.81 233 GLY A CA 1
ATOM 1824 C C . GLY A 1 233 ? -19.729 -18.180 11.966 1.00 83.81 233 GLY A C 1
ATOM 1825 O O . GLY A 1 233 ? -20.198 -18.149 13.104 1.00 83.81 233 GLY A O 1
ATOM 1826 N N . TYR A 1 234 ? -20.496 -18.047 10.875 1.00 85.50 234 TYR A N 1
ATOM 1827 C CA . TYR A 1 234 ? -21.958 -17.975 10.948 1.00 85.50 234 TYR A CA 1
ATOM 1828 C C . TYR A 1 234 ? -22.532 -19.311 11.426 1.00 85.50 234 TYR A C 1
ATOM 1830 O O . TYR A 1 234 ? -23.273 -19.337 12.404 1.00 85.50 234 TYR A O 1
ATOM 1838 N N . ILE A 1 235 ? -22.106 -20.426 10.823 1.00 85.19 235 ILE A N 1
ATOM 1839 C CA . ILE A 1 235 ? -22.505 -21.782 11.229 1.00 85.19 235 ILE A CA 1
ATOM 1840 C C . ILE A 1 235 ? -22.155 -22.034 12.702 1.00 85.19 235 ILE A C 1
ATOM 1842 O O . ILE A 1 235 ? -23.003 -22.481 13.470 1.00 85.19 235 ILE A O 1
ATOM 1846 N N . MET A 1 236 ? -20.940 -21.689 13.137 1.00 78.94 236 MET A N 1
ATOM 1847 C CA . MET A 1 236 ? -20.525 -21.872 14.533 1.00 78.94 236 MET A CA 1
ATOM 1848 C C . MET A 1 236 ? -21.342 -21.045 15.523 1.00 78.94 236 MET A C 1
ATOM 1850 O O . MET A 1 236 ? -21.610 -21.517 16.625 1.00 78.94 236 MET A O 1
ATOM 1854 N N . HIS A 1 237 ? -21.776 -19.845 15.141 1.00 78.75 237 HIS A N 1
ATOM 1855 C CA . HIS A 1 237 ? -22.670 -19.057 15.982 1.00 78.75 237 HIS A CA 1
ATOM 1856 C C . HIS A 1 237 ? -24.056 -19.701 16.126 1.00 78.75 237 HIS A C 1
ATOM 1858 O O . HIS A 1 237 ? -24.657 -19.595 17.186 1.00 78.75 237 HIS A O 1
ATOM 1864 N N . PHE A 1 238 ? -24.569 -20.378 15.094 1.00 74.19 238 PHE A N 1
ATOM 1865 C CA . PHE A 1 238 ? -25.828 -21.129 15.192 1.00 74.19 238 PHE A CA 1
ATOM 1866 C C . PHE A 1 238 ? -25.708 -22.387 16.058 1.00 74.19 238 PHE A C 1
ATOM 1868 O O . PHE A 1 238 ? -26.688 -22.802 16.669 1.00 74.19 238 PHE A O 1
ATOM 1875 N N . ILE A 1 239 ? -24.519 -22.989 16.114 1.00 75.38 239 ILE A N 1
ATOM 1876 C CA . ILE A 1 239 ? -24.255 -24.194 16.911 1.00 75.38 239 ILE A CA 1
ATOM 1877 C C . ILE A 1 239 ? -23.999 -23.849 18.386 1.00 75.38 239 ILE A C 1
ATOM 1879 O O . ILE A 1 239 ? -24.301 -24.657 19.263 1.00 75.38 239 ILE A O 1
ATOM 1883 N N . GLN A 1 240 ? -23.464 -22.662 18.692 1.00 63.25 240 GLN A N 1
ATOM 1884 C CA . GLN A 1 240 ? -23.310 -22.223 20.077 1.00 63.25 240 GLN A CA 1
ATOM 1885 C C . GLN A 1 240 ? -24.668 -21.769 20.637 1.00 63.25 240 GLN A C 1
ATOM 1887 O O . GLN A 1 240 ? -25.232 -20.796 20.137 1.00 63.25 240 GLN A O 1
ATOM 1892 N N . PRO A 1 241 ? -25.208 -22.434 21.678 1.00 48.72 241 PRO A N 1
ATOM 1893 C CA . PRO A 1 241 ? -26.443 -21.987 22.302 1.00 48.72 241 PRO A CA 1
ATOM 1894 C C . PRO A 1 241 ? -26.229 -20.579 22.857 1.00 48.72 241 PRO A C 1
ATOM 1896 O O . PRO A 1 241 ? -25.192 -20.299 23.469 1.00 48.72 241 PRO A O 1
ATOM 1899 N N . ALA A 1 242 ? -27.202 -19.697 22.609 1.00 50.97 242 ALA A N 1
ATOM 1900 C CA . ALA A 1 242 ? -27.220 -18.342 23.139 1.00 50.97 242 ALA A CA 1
ATOM 1901 C C . ALA A 1 242 ? -26.872 -18.394 24.631 1.00 50.97 242 ALA A C 1
ATOM 1903 O O . ALA A 1 242 ? -27.576 -19.037 25.410 1.00 50.97 242 ALA A O 1
ATOM 1904 N N . ARG A 1 243 ? -25.749 -17.778 25.019 1.00 48.22 243 ARG A N 1
ATOM 1905 C CA . ARG A 1 243 ? -25.430 -17.607 26.437 1.00 48.22 243 ARG A CA 1
ATOM 1906 C C . ARG A 1 243 ? -26.543 -16.746 27.034 1.00 48.22 243 ARG A C 1
ATOM 1908 O O . ARG A 1 243 ? -26.661 -15.583 26.654 1.00 48.22 243 ARG A O 1
ATOM 1915 N N . ALA A 1 244 ? -27.375 -17.383 27.858 1.00 36.91 244 ALA A N 1
ATOM 1916 C CA . ALA A 1 244 ? -28.348 -16.743 28.735 1.00 36.91 244 ALA A CA 1
ATOM 1917 C C . ALA A 1 244 ? -27.651 -15.793 29.718 1.00 36.91 244 ALA A C 1
ATOM 1919 O O . ALA A 1 244 ? -26.487 -16.085 30.087 1.00 36.91 244 ALA A O 1
#

Radius of gyration: 21.41 Å; Cα contacts (8 Å, |Δi|>4): 205; chains: 1; bounding box: 50×45×63 Å

Sequence (244 aa):
MFFMDLFKTPVQEIVSFFLAGFFIPMASPELWQRVYAIKDKQHFKRSLFLSSVFYLIIGFILLLIGLVIRADIPDIDPDTSLIVGFSRLLPIGLAGLSVVIIYSSVSSSADTYMFTASASVTQDFLEKTGLTSKEKLKSSMRYSMIMLMVLGISMALILRDIVDATFFFVSLTMSLGFLVLVMWIHPRVNRHSVNFSIFLCLAGVIIPAIVFGISTSLVIWAFGFCIAGLILGYIMHFIQPARA

Secondary structure (DSSP, 8-state):
-GGGGTT-S-HHHHHHHHHHHHHGGGG-HHHHHHHHT-S-HHHHHHHHHHHHHHHHHHHHHHHHHHHHHHHHSTT--GGGHHHHHHHHHS-HHHHHHHHHHHHHHHHHHHHHHHHHHHHIIIIIIIITTTSS-GGGHHHHHHHHHHHHHHHHHHHHHH---HHHHHHHHHHHHHHHHHHHHHHHH-TT--HHHHHHHHHHHHHHHHHHHHHT-S-TTHHHHHHHHHHHHHHHHHHHHHHSPP--

Foldseek 3Di:
DVVVCVPVPDPLLVVLVVLLVVQLCLLDVLNVVVVVPDPDPVSNVVCVVVVVVVCVVVVVVVVVLLVVLCV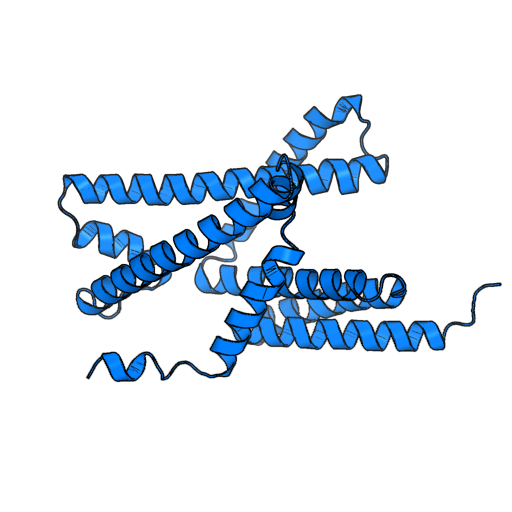VDPPDDPQCSQLVSLCPVPDPVVNVVSVVVVVVVVVVVVVSCLQVQLCCCQVVPCVVVVVDDPVCSVVSSVVSSVVVVVVVVVVCVVCVRPQLVCQLVSLLSSLVSVLSVVCVVPVPQDPQLSVQLNVQLVCQRVVCCVVVNGDSCSNVSSNVSSVVSNVVSVVVVVVDPPDD

pLDDT: mean 88.0, std 9.66, range [36.91, 96.62]

Solvent-accessible surface area (backbone atoms only — not comparable to full-atom values): 13011 Å² total; per-residue (Å²): 125,73,78,72,58,74,78,63,64,54,69,67,52,58,51,31,53,51,50,33,68,67,19,31,67,66,54,32,66,69,57,49,55,55,58,71,68,46,92,45,72,67,58,44,54,53,47,53,53,51,52,52,52,50,49,53,54,52,51,52,52,52,51,51,51,54,52,49,38,48,70,78,39,70,91,60,56,78,86,48,36,68,65,56,35,38,57,70,74,38,59,81,78,52,24,59,48,48,55,52,52,53,50,51,54,52,50,57,51,52,52,53,51,45,50,50,51,16,45,45,50,32,59,67,42,31,38,71,71,64,79,40,53,85,90,46,42,72,58,50,26,53,52,39,33,54,52,50,48,54,51,50,54,54,47,49,72,70,50,71,50,60,68,42,45,46,36,57,53,44,19,56,38,17,35,48,6,46,52,48,49,49,41,67,80,39,77,80,65,51,70,52,13,54,53,37,13,55,52,35,20,52,49,32,38,54,51,46,36,71,75,76,44,67,46,68,63,35,34,54,39,7,44,52,27,26,53,50,14,38,52,52,20,48,53,51,56,73,70,47,75,80,83,125